Protein AF-A0AAV5FX87-F1 (afdb_monomer_lite)

Structure (mmCIF, N/CA/C/O backbone):
data_AF-A0AAV5FX87-F1
#
_entry.id   AF-A0AAV5FX87-F1
#
loop_
_atom_site.group_PDB
_atom_site.id
_atom_site.type_symbol
_atom_site.label_atom_id
_atom_site.label_alt_id
_atom_site.label_comp_id
_atom_site.label_asym_id
_atom_site.label_entity_id
_atom_site.label_seq_id
_atom_site.pdbx_PDB_ins_code
_atom_site.Cartn_x
_atom_site.Cartn_y
_atom_site.Cartn_z
_atom_site.occupancy
_atom_site.B_iso_or_equiv
_atom_site.auth_seq_id
_atom_site.auth_comp_id
_atom_site.auth_asym_id
_atom_site.auth_atom_id
_atom_site.pdbx_PDB_model_num
ATOM 1 N N . MET A 1 1 ? 89.202 -14.575 -20.213 1.00 39.00 1 MET A N 1
ATOM 2 C CA . MET A 1 1 ? 88.873 -14.123 -18.847 1.00 39.00 1 MET A CA 1
ATOM 3 C C . MET A 1 1 ? 87.407 -14.448 -18.605 1.00 39.00 1 MET A C 1
ATOM 5 O O . MET A 1 1 ? 86.596 -14.115 -19.451 1.00 39.00 1 MET A O 1
ATOM 9 N N . SER A 1 2 ? 87.166 -15.183 -17.519 1.00 40.06 2 SER A N 1
ATOM 10 C CA . SER A 1 2 ? 85.917 -15.602 -16.861 1.00 40.06 2 SER A CA 1
ATOM 11 C C . SER A 1 2 ? 84.723 -16.167 -17.644 1.00 40.06 2 SER A C 1
ATOM 13 O O . SER A 1 2 ? 83.964 -15.479 -18.313 1.00 40.06 2 SER A O 1
ATOM 15 N N . THR A 1 3 ? 84.560 -17.463 -17.387 1.00 46.69 3 THR A N 1
ATOM 16 C CA . THR A 1 3 ? 83.403 -18.364 -17.407 1.00 46.69 3 THR A CA 1
ATOM 17 C C . THR A 1 3 ? 82.333 -18.063 -16.345 1.00 46.69 3 THR A C 1
ATOM 19 O O . THR A 1 3 ? 82.665 -17.559 -15.274 1.00 46.69 3 THR A O 1
ATOM 22 N N . GLY A 1 4 ? 81.114 -18.573 -16.580 1.00 36.69 4 GLY A N 1
ATOM 23 C CA . GLY A 1 4 ? 80.100 -18.917 -15.563 1.00 36.69 4 GLY A CA 1
ATOM 24 C C . GLY A 1 4 ? 78.782 -18.156 -15.751 1.00 36.69 4 GLY A C 1
ATOM 25 O O . GLY A 1 4 ? 78.810 -16.951 -15.942 1.00 36.69 4 GLY A O 1
ATOM 26 N N . GLY A 1 5 ? 77.589 -18.747 -15.732 1.00 37.59 5 GLY A N 1
ATOM 27 C CA . GLY A 1 5 ? 77.132 -20.117 -15.504 1.00 37.59 5 GLY A CA 1
ATOM 28 C C . GLY A 1 5 ? 75.591 -20.117 -15.567 1.00 37.59 5 GLY A C 1
ATOM 29 O O . GLY A 1 5 ? 74.966 -19.093 -15.305 1.00 37.59 5 GLY A O 1
ATOM 30 N N . GLN A 1 6 ? 74.985 -21.242 -15.954 1.00 43.25 6 GLN A N 1
ATOM 31 C CA . GLN A 1 6 ? 73.552 -21.518 -15.757 1.00 43.25 6 GLN A CA 1
ATOM 32 C C . GLN A 1 6 ? 73.249 -21.783 -14.271 1.00 43.25 6 GLN A C 1
ATOM 34 O O . GLN A 1 6 ? 74.135 -22.271 -13.575 1.00 43.25 6 GLN A O 1
ATOM 39 N N . VAL A 1 7 ? 71.993 -21.577 -13.839 1.00 36.47 7 VAL A N 1
ATOM 40 C CA . VAL A 1 7 ? 71.158 -22.560 -13.101 1.00 36.47 7 VAL A CA 1
ATOM 41 C C . VAL A 1 7 ? 69.713 -22.040 -12.933 1.00 36.47 7 VAL A C 1
ATOM 43 O O . VAL A 1 7 ? 69.481 -20.853 -12.728 1.00 36.47 7 VAL A O 1
ATOM 46 N N . SER A 1 8 ? 68.774 -22.980 -13.077 1.00 44.09 8 SER A N 1
ATOM 47 C CA . SER A 1 8 ? 67.309 -22.927 -12.943 1.00 44.09 8 SER A CA 1
ATOM 48 C C . SER A 1 8 ? 66.779 -22.665 -11.520 1.00 44.09 8 SER A C 1
ATOM 50 O O . SER A 1 8 ? 67.496 -22.928 -10.566 1.00 44.09 8 SER A O 1
ATOM 52 N N . THR A 1 9 ? 65.503 -22.251 -11.407 1.00 39.59 9 THR A N 1
ATOM 53 C CA . THR A 1 9 ? 64.338 -22.973 -10.804 1.00 39.59 9 THR A CA 1
ATOM 54 C C . THR A 1 9 ? 63.333 -22.030 -10.119 1.00 39.59 9 THR A C 1
ATOM 56 O O . THR A 1 9 ? 63.670 -21.369 -9.146 1.00 39.59 9 THR A O 1
ATOM 59 N N . GLU A 1 10 ? 62.110 -22.019 -10.662 1.00 43.00 10 GLU A N 1
ATOM 60 C CA . GLU A 1 10 ? 60.795 -22.205 -10.008 1.00 43.00 10 GLU A CA 1
ATOM 61 C C . GLU A 1 10 ? 60.532 -21.655 -8.587 1.00 43.00 10 GLU A C 1
ATOM 63 O O . GLU A 1 10 ? 61.179 -22.036 -7.616 1.00 43.00 10 GLU A O 1
ATOM 68 N N . GLY A 1 11 ? 59.469 -20.851 -8.455 1.00 32.16 11 GLY A N 1
ATOM 69 C CA . GLY A 1 11 ? 58.891 -20.433 -7.175 1.00 32.16 11 GLY A CA 1
ATOM 70 C C . GLY A 1 11 ? 57.519 -19.775 -7.359 1.00 32.16 11 GLY A C 1
ATOM 71 O O . GLY A 1 11 ? 57.394 -18.781 -8.063 1.00 32.16 11 GLY A O 1
ATOM 72 N N . MET A 1 12 ? 56.509 -20.395 -6.755 1.00 35.78 12 MET A N 1
ATOM 73 C CA . MET A 1 12 ? 55.061 -20.194 -6.868 1.00 35.78 12 MET A CA 1
ATOM 74 C C . MET A 1 12 ? 54.522 -19.110 -5.894 1.00 35.78 12 MET A C 1
ATOM 76 O O . MET A 1 12 ? 55.138 -18.888 -4.857 1.00 35.78 12 MET A O 1
ATOM 80 N N . LEU A 1 13 ? 53.315 -18.591 -6.195 1.00 43.50 13 LEU A N 1
ATOM 81 C CA . LEU A 1 13 ? 52.311 -17.953 -5.306 1.00 43.50 13 LEU A CA 1
ATOM 82 C C . LEU A 1 13 ? 52.522 -16.490 -4.864 1.00 43.50 13 LEU A C 1
ATOM 84 O O . LEU A 1 13 ? 53.459 -16.166 -4.147 1.00 43.50 13 LEU A O 1
ATOM 88 N N . ASP A 1 14 ? 51.616 -15.593 -5.258 1.00 31.05 14 ASP A N 1
ATOM 89 C CA . ASP A 1 14 ? 50.388 -15.255 -4.511 1.00 31.05 14 ASP A CA 1
ATOM 90 C C . ASP A 1 14 ? 49.904 -13.831 -4.826 1.00 31.05 14 ASP A C 1
ATOM 92 O O . ASP A 1 14 ? 50.645 -12.879 -5.072 1.00 31.05 14 ASP A O 1
ATOM 96 N N . ASN A 1 15 ? 48.588 -13.760 -4.844 1.00 39.62 15 ASN A N 1
ATOM 97 C CA . ASN A 1 15 ? 47.691 -12.652 -5.073 1.00 39.62 15 ASN A CA 1
ATOM 98 C C . ASN A 1 15 ? 47.476 -11.780 -3.822 1.00 39.62 15 ASN A C 1
ATOM 100 O O . ASN A 1 15 ? 47.609 -12.222 -2.687 1.00 39.62 15 ASN A O 1
ATOM 104 N N . ASP A 1 16 ? 47.000 -10.569 -4.117 1.00 34.88 16 ASP A N 1
ATOM 105 C CA . ASP A 1 16 ? 46.133 -9.696 -3.317 1.00 34.88 16 ASP A CA 1
ATOM 106 C C . ASP A 1 16 ? 46.705 -8.568 -2.430 1.00 34.88 16 ASP A C 1
ATOM 108 O O . ASP A 1 16 ? 47.139 -8.738 -1.297 1.00 34.88 16 ASP A O 1
ATOM 112 N N . ALA A 1 17 ? 46.482 -7.368 -2.992 1.00 58.12 17 ALA A N 1
ATOM 113 C CA . ALA A 1 17 ? 45.707 -6.248 -2.446 1.00 58.12 17 ALA A CA 1
ATOM 114 C C . ALA A 1 17 ? 46.345 -5.329 -1.393 1.00 58.12 17 ALA A C 1
ATOM 116 O O . ALA A 1 17 ? 46.644 -5.747 -0.284 1.00 58.12 17 ALA A O 1
ATOM 117 N N . ILE A 1 18 ? 46.373 -4.019 -1.701 1.00 33.31 18 ILE A N 1
ATOM 118 C CA . ILE A 1 18 ? 45.730 -2.973 -0.878 1.00 33.31 18 ILE A CA 1
ATOM 119 C C . ILE A 1 18 ? 45.712 -1.597 -1.579 1.00 33.31 18 ILE A C 1
ATOM 121 O O . ILE A 1 18 ? 46.738 -1.052 -1.969 1.00 33.31 18 ILE A O 1
ATOM 125 N N . ALA A 1 19 ? 44.478 -1.092 -1.683 1.00 36.44 19 ALA A N 1
ATOM 126 C CA . ALA A 1 19 ? 43.960 0.277 -1.561 1.00 36.44 19 ALA A CA 1
ATOM 127 C C . ALA A 1 19 ? 44.574 1.473 -2.328 1.00 36.44 19 ALA A C 1
ATOM 129 O O . ALA A 1 19 ? 45.742 1.828 -2.213 1.00 36.44 19 ALA A O 1
ATOM 130 N N . ALA A 1 20 ? 43.653 2.170 -3.004 1.00 46.28 20 ALA A N 1
ATOM 131 C CA . ALA A 1 20 ? 43.774 3.431 -3.737 1.00 46.28 20 ALA A CA 1
ATOM 132 C C . ALA A 1 20 ? 44.269 4.634 -2.900 1.00 46.28 20 ALA A C 1
ATOM 134 O O . ALA A 1 20 ? 44.111 4.655 -1.678 1.00 46.28 20 ALA A O 1
ATOM 135 N N . PRO A 1 21 ? 44.735 5.710 -3.568 1.00 39.38 21 PRO A N 1
ATOM 136 C CA . PRO A 1 21 ? 43.897 6.912 -3.575 1.00 39.38 21 PRO A CA 1
ATOM 137 C C . PRO A 1 21 ? 43.841 7.664 -4.916 1.00 39.38 21 PRO A C 1
ATOM 139 O O . PRO A 1 21 ? 44.751 7.659 -5.738 1.00 39.38 21 PRO A O 1
ATOM 142 N N . ILE A 1 22 ? 42.702 8.333 -5.074 1.00 53.59 22 ILE A N 1
ATOM 143 C CA . ILE A 1 22 ? 42.214 9.112 -6.211 1.00 53.59 22 ILE A CA 1
ATOM 144 C C . ILE A 1 22 ? 43.168 10.260 -6.569 1.00 53.59 22 ILE A C 1
ATOM 146 O O . ILE A 1 22 ? 43.499 11.086 -5.720 1.00 53.59 22 ILE A O 1
ATOM 150 N N . GLY A 1 23 ? 43.512 10.371 -7.851 1.00 33.62 23 GLY A N 1
ATOM 151 C CA . GLY A 1 23 ? 44.206 11.528 -8.400 1.00 33.62 23 GLY A CA 1
ATOM 152 C C . GLY A 1 23 ? 44.226 11.494 -9.922 1.00 33.62 23 GLY A C 1
ATOM 153 O O . GLY A 1 23 ? 44.972 10.722 -10.505 1.00 33.62 23 GLY A O 1
ATOM 154 N N . SER A 1 24 ? 43.417 12.367 -10.530 1.00 38.53 24 SER A N 1
ATOM 155 C CA . SER A 1 24 ? 43.614 12.953 -11.867 1.00 38.53 24 SER A CA 1
ATOM 156 C C . SER A 1 24 ? 43.864 12.008 -13.057 1.00 38.53 24 SER A C 1
ATOM 158 O O . SER A 1 24 ? 44.961 11.503 -13.267 1.00 38.53 24 SER A O 1
ATOM 160 N N . VAL A 1 25 ? 42.856 11.919 -13.930 1.00 55.66 25 VAL A N 1
ATOM 161 C CA . VAL A 1 25 ? 42.990 11.644 -15.380 1.00 55.66 25 VAL A CA 1
ATOM 162 C C . VAL A 1 25 ? 44.130 12.527 -15.931 1.00 55.66 25 VAL A C 1
ATOM 164 O O . VAL A 1 25 ? 44.110 13.714 -15.582 1.00 55.66 25 VAL A O 1
ATOM 167 N N . PRO A 1 26 ? 45.117 12.045 -16.735 1.00 55.09 26 PRO A N 1
ATOM 168 C CA . PRO A 1 26 ? 44.870 11.514 -18.091 1.00 55.09 26 PRO A CA 1
ATOM 169 C C . PRO A 1 26 ? 45.910 10.512 -18.675 1.00 55.09 26 PRO A C 1
ATOM 171 O O . PRO A 1 26 ? 47.100 10.802 -18.752 1.00 55.09 26 PRO A O 1
ATOM 174 N N . TYR A 1 27 ? 45.457 9.379 -19.224 1.00 36.78 27 TYR A N 1
ATOM 175 C CA . TYR A 1 27 ? 46.211 8.587 -20.220 1.00 36.78 27 TYR A CA 1
ATOM 176 C C . TYR A 1 27 ? 45.199 7.737 -21.018 1.00 36.78 27 TYR A C 1
ATOM 178 O O . TYR A 1 27 ? 44.643 6.785 -20.488 1.00 36.78 27 TYR A O 1
ATOM 186 N N . ALA A 1 28 ? 44.623 8.218 -22.119 1.00 39.78 28 ALA A N 1
ATOM 187 C CA . ALA A 1 28 ? 45.186 8.230 -23.471 1.00 39.78 28 ALA A CA 1
ATOM 188 C C . ALA A 1 28 ? 45.556 6.822 -24.007 1.00 39.78 28 ALA A C 1
ATOM 190 O O . ALA A 1 28 ? 46.560 6.238 -23.624 1.00 39.78 28 ALA A O 1
ATOM 191 N N . GLU A 1 29 ? 44.737 6.343 -24.954 1.00 37.28 29 GLU A N 1
ATOM 192 C CA . GLU A 1 29 ? 45.192 5.656 -26.179 1.00 37.28 29 GLU A CA 1
ATOM 193 C C . GLU A 1 29 ? 45.634 4.179 -26.127 1.00 37.28 29 GLU A C 1
ATOM 195 O O . GLU A 1 29 ? 46.636 3.797 -26.727 1.00 37.28 29 GLU A O 1
ATOM 200 N N . SER A 1 30 ? 44.808 3.285 -25.577 1.00 52.88 30 SER A N 1
ATOM 201 C CA . SER A 1 30 ? 44.699 1.950 -26.196 1.00 52.88 30 SER A CA 1
ATOM 202 C C . SER A 1 30 ? 43.243 1.670 -26.543 1.00 52.88 30 SER A C 1
ATOM 204 O O . SER A 1 30 ? 42.404 1.433 -25.677 1.00 52.88 30 SER A O 1
ATOM 206 N N . LEU A 1 31 ? 42.918 1.816 -27.829 1.00 59.81 31 LEU A N 1
ATOM 207 C CA . LEU A 1 31 ? 41.593 1.486 -28.338 1.00 59.81 31 LEU A CA 1
ATOM 208 C C . LEU A 1 31 ? 41.377 -0.031 -28.194 1.00 59.81 31 LEU A C 1
ATOM 210 O O . LEU A 1 31 ? 42.264 -0.789 -28.588 1.00 59.81 31 LEU A O 1
ATOM 214 N N . PRO A 1 32 ? 40.226 -0.484 -27.665 1.00 63.38 32 PRO A N 1
ATOM 215 C CA . PRO A 1 32 ? 39.912 -1.903 -27.571 1.00 63.38 32 PRO A CA 1
ATOM 216 C C . PRO A 1 32 ? 40.040 -2.580 -28.942 1.00 63.38 32 PRO A C 1
ATOM 218 O O . PRO A 1 32 ? 39.419 -2.168 -29.925 1.00 63.38 32 PRO A O 1
ATOM 221 N N . SER A 1 33 ? 40.866 -3.622 -29.017 1.00 61.88 33 SER A N 1
ATOM 222 C CA . SER A 1 33 ? 41.288 -4.217 -30.294 1.00 61.88 33 SER A CA 1
ATOM 223 C C . SER A 1 33 ? 40.368 -5.342 -30.783 1.00 61.88 33 SER A C 1
ATOM 225 O O . SER A 1 33 ? 40.610 -5.914 -31.843 1.00 61.88 33 SER A O 1
ATOM 227 N N . SER A 1 34 ? 39.338 -5.703 -30.010 1.00 59.53 34 SER A N 1
ATOM 228 C CA . SER A 1 34 ? 38.426 -6.816 -30.303 1.00 59.53 34 SER A CA 1
ATOM 229 C C . SER A 1 34 ? 36.982 -6.475 -29.938 1.00 59.53 34 SER A C 1
ATOM 231 O O . SER A 1 34 ? 36.733 -5.798 -28.940 1.00 59.53 34 SER A O 1
ATOM 233 N N . SER A 1 35 ? 36.016 -6.980 -30.715 1.00 58.84 35 SER A N 1
ATOM 234 C CA . SER A 1 35 ? 34.584 -6.728 -30.498 1.00 58.84 35 SER A CA 1
ATOM 235 C C . SER A 1 35 ? 34.100 -7.200 -29.126 1.00 58.84 35 SER A C 1
ATOM 237 O O . SER A 1 35 ? 33.240 -6.556 -28.539 1.00 58.84 35 SER A O 1
ATOM 239 N N . THR A 1 36 ? 34.675 -8.276 -28.580 1.00 68.56 36 THR A N 1
ATOM 240 C CA . THR A 1 36 ? 34.322 -8.785 -27.243 1.00 68.56 36 THR A CA 1
ATOM 241 C C . THR A 1 36 ? 34.640 -7.763 -26.153 1.00 68.56 36 THR A C 1
ATOM 243 O O . THR A 1 36 ? 33.822 -7.538 -25.274 1.00 68.56 36 THR A O 1
ATOM 246 N N . GLN A 1 37 ? 35.766 -7.050 -26.263 1.00 70.25 37 GLN A N 1
ATOM 247 C CA . GLN A 1 37 ? 36.120 -5.996 -25.308 1.00 70.25 37 GLN A CA 1
ATOM 248 C C . GLN A 1 37 ? 35.206 -4.774 -25.431 1.00 70.25 37 GLN A C 1
ATOM 250 O O . GLN A 1 37 ? 34.850 -4.184 -24.417 1.00 70.25 37 GLN A O 1
ATOM 255 N N . TRP A 1 38 ? 34.789 -4.406 -26.647 1.00 76.62 38 TRP A N 1
ATOM 256 C CA . TRP A 1 38 ? 33.814 -3.328 -26.847 1.00 76.62 38 TRP A CA 1
ATOM 257 C C . TRP A 1 38 ? 32.456 -3.656 -26.228 1.00 76.62 38 TRP A C 1
ATOM 259 O O . TRP A 1 38 ? 31.837 -2.791 -25.610 1.00 76.62 38 TRP A O 1
ATOM 269 N N . VAL A 1 39 ? 32.021 -4.910 -26.358 1.00 67.75 39 VAL A N 1
ATOM 270 C CA . VAL A 1 39 ? 30.778 -5.398 -25.754 1.00 67.75 39 VAL A CA 1
ATOM 271 C C . VAL A 1 39 ? 30.887 -5.429 -24.230 1.00 67.75 39 VAL A C 1
ATOM 273 O O . VAL A 1 39 ? 29.990 -4.918 -23.569 1.00 67.75 39 VAL A O 1
ATOM 276 N N . ASP A 1 40 ? 31.984 -5.937 -23.665 1.00 77.38 40 ASP A N 1
ATOM 277 C CA . ASP A 1 40 ? 32.179 -5.971 -22.209 1.00 77.38 40 ASP A CA 1
ATOM 278 C C . ASP A 1 40 ? 32.246 -4.559 -21.609 1.00 77.38 40 ASP A C 1
ATOM 280 O O . ASP A 1 40 ? 31.650 -4.304 -20.566 1.00 77.38 40 ASP A O 1
ATOM 284 N N . ILE A 1 41 ? 32.893 -3.608 -22.288 1.00 76.12 41 ILE A N 1
ATOM 285 C CA . ILE A 1 41 ? 32.942 -2.200 -21.865 1.00 76.12 41 ILE A CA 1
ATOM 286 C C . ILE A 1 41 ? 31.550 -1.560 -21.927 1.00 76.12 41 ILE A C 1
ATOM 288 O O . ILE A 1 41 ? 31.151 -0.880 -20.984 1.00 76.12 41 ILE A O 1
ATOM 292 N N . LEU A 1 42 ? 30.787 -1.799 -22.999 1.00 75.31 42 LEU A N 1
ATOM 293 C CA . LEU A 1 42 ? 29.431 -1.269 -23.139 1.00 75.31 42 LEU A CA 1
ATOM 294 C C . LEU A 1 42 ? 28.492 -1.850 -22.078 1.00 75.31 42 LEU A C 1
ATOM 296 O O . LEU A 1 42 ? 27.763 -1.109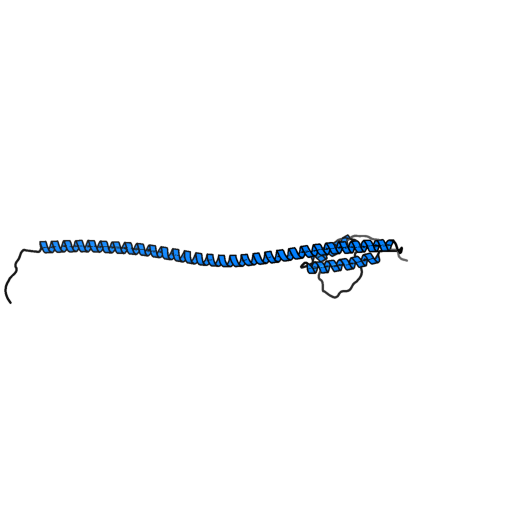 -21.429 1.00 75.31 42 LEU A O 1
ATOM 300 N N . VAL A 1 43 ? 28.510 -3.168 -21.883 1.00 72.56 43 VAL A N 1
ATOM 301 C CA . VAL A 1 43 ? 27.634 -3.855 -20.926 1.00 72.56 43 VAL A CA 1
ATOM 302 C C . VAL A 1 43 ? 27.996 -3.485 -19.493 1.00 72.56 43 VAL A C 1
ATOM 304 O O . VAL A 1 43 ? 27.093 -3.219 -18.705 1.00 72.56 43 VAL A O 1
ATOM 307 N N . ASN A 1 44 ? 29.282 -3.406 -19.151 1.00 78.88 44 ASN A N 1
ATOM 308 C CA . ASN A 1 44 ? 29.709 -3.023 -17.808 1.00 78.88 44 ASN A CA 1
ATOM 309 C C . ASN A 1 44 ? 29.387 -1.544 -17.514 1.00 78.88 44 ASN A C 1
ATOM 311 O O . ASN A 1 44 ? 28.919 -1.230 -16.421 1.00 78.88 44 ASN A O 1
ATOM 315 N N . GLU A 1 45 ? 29.501 -0.649 -18.506 1.00 77.12 45 GLU A N 1
ATOM 316 C CA . GLU A 1 45 ? 29.075 0.750 -18.344 1.00 77.12 45 GLU A CA 1
ATOM 317 C C . GLU A 1 45 ? 27.562 0.928 -18.265 1.00 77.12 45 GLU A C 1
ATOM 319 O O . GLU A 1 45 ? 27.081 1.774 -17.512 1.00 77.12 45 GLU A O 1
ATOM 324 N N . MET A 1 46 ? 26.793 0.126 -18.997 1.00 74.44 46 MET A N 1
ATOM 325 C CA . MET A 1 46 ? 25.333 0.141 -18.909 1.00 74.44 46 MET A CA 1
ATOM 326 C C . MET A 1 46 ? 24.832 -0.494 -17.607 1.00 74.44 46 MET A C 1
ATOM 328 O O . MET A 1 46 ? 23.842 -0.031 -17.050 1.00 74.44 46 MET A O 1
ATOM 332 N N . ALA A 1 47 ? 25.517 -1.518 -17.090 1.00 69.75 47 ALA A N 1
ATOM 333 C CA . ALA A 1 47 ? 25.201 -2.162 -15.813 1.00 69.75 47 ALA A CA 1
ATOM 334 C C . ALA A 1 47 ? 25.532 -1.271 -14.605 1.00 69.75 47 ALA A C 1
ATOM 336 O O . ALA A 1 47 ? 24.873 -1.361 -13.570 1.00 69.75 47 ALA A O 1
ATOM 337 N N . ALA A 1 48 ? 26.519 -0.385 -14.746 1.00 78.69 48 ALA A N 1
ATOM 338 C CA . ALA A 1 48 ? 26.823 0.651 -13.766 1.00 78.69 48 ALA A CA 1
ATOM 339 C C . ALA A 1 48 ? 25.835 1.835 -13.805 1.00 78.69 48 ALA A C 1
ATOM 341 O O . ALA A 1 48 ? 25.928 2.732 -12.962 1.00 78.69 48 ALA A O 1
ATOM 342 N N . ALA A 1 49 ? 24.896 1.863 -14.759 1.00 79.00 49 ALA A N 1
ATOM 343 C CA . ALA A 1 49 ? 23.935 2.946 -14.884 1.00 79.00 49 ALA A CA 1
ATOM 344 C C . ALA A 1 49 ? 22.860 2.874 -13.793 1.00 79.00 49 ALA A C 1
ATOM 346 O O . ALA A 1 49 ? 22.242 1.843 -13.531 1.00 79.00 49 ALA A O 1
ATOM 347 N N . SER A 1 50 ? 22.604 4.017 -13.170 1.00 72.12 50 SER A N 1
ATOM 348 C CA . SER A 1 50 ? 21.671 4.125 -12.038 1.00 72.12 50 SER A CA 1
ATOM 349 C C . SER 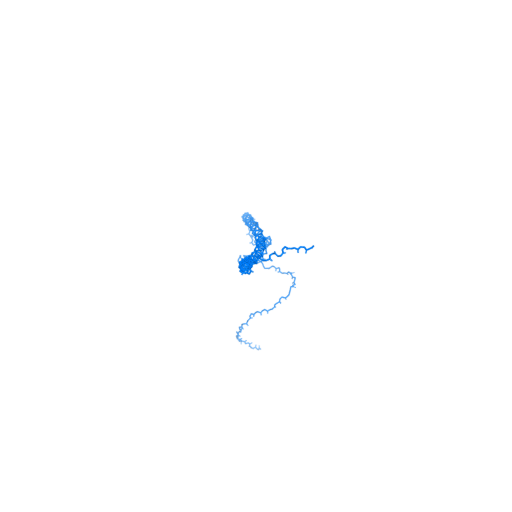A 1 50 ? 20.203 4.236 -12.462 1.00 72.12 50 SER A C 1
ATOM 351 O O . SER A 1 50 ? 19.288 3.987 -11.677 1.00 72.12 50 SER A O 1
ATOM 353 N N . ASN A 1 51 ? 19.974 4.663 -13.698 1.00 56.62 51 ASN A N 1
ATOM 354 C CA . ASN A 1 51 ? 18.676 4.832 -14.324 1.00 56.62 51 ASN A CA 1
ATOM 355 C C . ASN A 1 51 ? 18.887 4.930 -15.838 1.00 56.62 51 ASN A C 1
ATOM 357 O O . ASN A 1 51 ? 20.011 4.946 -16.335 1.00 56.62 51 ASN A O 1
ATOM 361 N N . THR A 1 52 ? 17.802 5.015 -16.588 1.00 68.19 52 THR A N 1
ATOM 362 C CA . THR A 1 52 ? 17.894 4.973 -18.038 1.00 68.19 52 THR A CA 1
ATOM 363 C C . THR A 1 52 ? 18.702 6.087 -18.673 1.00 68.19 52 THR A C 1
ATOM 365 O O . THR A 1 52 ? 19.421 5.826 -19.634 1.00 68.19 52 THR A O 1
ATOM 368 N N . ASP A 1 53 ? 18.472 7.331 -18.277 1.00 70.75 53 ASP A N 1
ATOM 369 C CA . ASP A 1 53 ? 19.008 8.435 -19.066 1.00 70.75 53 ASP A CA 1
ATOM 370 C C . ASP A 1 53 ? 20.543 8.461 -18.924 1.00 70.75 53 ASP A C 1
ATOM 372 O O . ASP A 1 53 ? 21.244 8.610 -19.919 1.00 70.75 53 ASP A O 1
ATOM 376 N N . ASP A 1 54 ? 21.052 8.092 -17.740 1.00 76.56 54 ASP A N 1
ATOM 377 C CA . ASP A 1 54 ? 22.470 7.781 -17.477 1.00 76.56 54 ASP A CA 1
ATOM 378 C C . ASP A 1 54 ? 22.991 6.632 -18.365 1.00 76.56 54 ASP A C 1
ATOM 380 O O . ASP A 1 54 ? 24.077 6.713 -18.940 1.00 76.56 54 ASP A O 1
ATOM 384 N N . ALA A 1 55 ? 22.187 5.585 -18.564 1.00 73.94 55 ALA A N 1
ATOM 385 C CA . ALA A 1 55 ? 22.526 4.493 -19.472 1.00 73.94 55 ALA A CA 1
ATOM 386 C C . ALA A 1 55 ? 22.641 4.988 -20.930 1.00 73.94 55 ALA A C 1
ATOM 388 O O . ALA A 1 55 ? 23.615 4.699 -21.621 1.00 73.94 55 ALA A O 1
ATOM 389 N N . LYS A 1 56 ? 21.697 5.810 -21.405 1.00 71.25 56 LYS A N 1
ATOM 390 C CA . LYS A 1 56 ? 21.744 6.376 -22.767 1.00 71.25 56 LYS A CA 1
ATOM 391 C C . LYS A 1 56 ? 22.990 7.237 -22.989 1.00 71.25 56 LYS A C 1
ATOM 393 O O . LYS A 1 56 ? 23.630 7.109 -24.036 1.00 71.25 56 LYS A O 1
ATOM 398 N N . ASP A 1 57 ? 23.366 8.059 -22.011 1.00 77.00 57 ASP A N 1
ATOM 399 C CA . ASP A 1 57 ? 24.560 8.909 -22.090 1.00 77.00 57 ASP A CA 1
ATOM 400 C C . ASP A 1 57 ? 25.848 8.077 -22.131 1.00 77.00 57 ASP A C 1
ATOM 402 O O . ASP A 1 57 ? 26.768 8.353 -22.908 1.00 77.00 57 ASP A O 1
ATOM 406 N N . ARG A 1 58 ? 25.917 7.016 -21.322 1.00 81.44 58 ARG A N 1
ATOM 407 C CA . ARG A 1 58 ? 27.056 6.090 -21.306 1.00 81.44 58 ARG A CA 1
ATOM 408 C C . ARG A 1 58 ? 27.181 5.306 -22.607 1.00 81.44 58 ARG A C 1
ATOM 410 O O . ARG A 1 58 ? 28.270 5.287 -23.177 1.00 81.44 58 ARG A O 1
ATOM 417 N N . ALA A 1 59 ? 26.088 4.736 -23.111 1.00 70.81 59 ALA A N 1
ATOM 418 C CA . ALA A 1 59 ? 26.063 4.039 -24.398 1.00 70.81 59 ALA A CA 1
ATOM 419 C C . ALA A 1 59 ? 26.514 4.945 -25.548 1.00 70.81 59 ALA A C 1
ATOM 421 O O . ALA A 1 59 ? 27.337 4.540 -26.368 1.00 70.81 59 ALA A O 1
ATOM 422 N N . SER A 1 60 ? 26.028 6.189 -25.567 1.00 75.62 60 SER A N 1
ATOM 423 C CA . SER A 1 60 ? 26.400 7.173 -26.589 1.00 75.62 60 SER A CA 1
ATOM 424 C C . SER A 1 60 ? 27.907 7.446 -26.583 1.00 75.62 60 SER A C 1
ATOM 426 O O . SER A 1 60 ? 28.536 7.463 -27.638 1.00 75.62 60 SER A O 1
ATOM 428 N N . ARG A 1 61 ? 28.518 7.562 -25.396 1.00 81.06 61 ARG A N 1
ATOM 429 C CA . ARG A 1 61 ? 29.965 7.779 -25.248 1.00 81.06 61 ARG A CA 1
ATOM 430 C C . ARG A 1 61 ? 30.791 6.600 -25.760 1.00 81.06 61 ARG A C 1
ATOM 432 O O . ARG A 1 61 ? 31.810 6.808 -26.409 1.00 81.06 61 ARG A O 1
ATOM 439 N N . VAL A 1 62 ? 30.374 5.369 -25.467 1.00 76.62 62 VAL A N 1
ATOM 440 C CA . VAL A 1 62 ? 31.091 4.161 -25.912 1.00 76.62 62 VAL A CA 1
ATOM 441 C C . VAL A 1 62 ? 31.042 4.029 -27.437 1.00 76.62 62 VAL A C 1
ATOM 443 O O . VAL A 1 62 ? 32.065 3.743 -28.060 1.00 76.62 62 VAL A O 1
ATOM 446 N N . LEU A 1 63 ? 29.887 4.309 -28.044 1.00 72.69 63 LEU A N 1
ATOM 447 C CA . LEU A 1 63 ? 29.710 4.287 -29.498 1.00 72.69 63 LEU A CA 1
ATOM 448 C C . LEU A 1 63 ? 30.552 5.354 -30.212 1.00 72.69 63 LEU A C 1
ATOM 450 O O . LEU A 1 63 ? 31.125 5.073 -31.260 1.00 72.69 63 LEU A O 1
ATOM 454 N N . GLU A 1 64 ? 30.708 6.539 -29.621 1.00 79.25 64 GLU A N 1
ATOM 455 C CA . GLU A 1 64 ? 31.540 7.608 -30.191 1.00 79.25 64 GLU A CA 1
ATOM 456 C C . GLU A 1 64 ? 33.028 7.210 -30.274 1.00 79.25 64 GLU A C 1
ATOM 458 O O . GLU A 1 64 ? 33.726 7.521 -31.242 1.00 79.25 64 GLU A O 1
ATOM 463 N N . VAL A 1 65 ? 33.546 6.490 -29.271 1.00 75.81 65 VAL A N 1
ATOM 464 C CA . VAL A 1 65 ? 34.935 5.992 -29.301 1.00 75.81 65 VAL A CA 1
ATOM 465 C C . VAL A 1 65 ? 35.083 4.849 -30.315 1.00 75.81 65 VAL A C 1
ATOM 467 O O . VAL A 1 65 ? 36.100 4.768 -31.008 1.00 75.81 65 VAL A O 1
ATOM 470 N N . PHE A 1 66 ? 34.067 3.995 -30.449 1.00 71.69 66 PHE A N 1
ATOM 471 C CA . PHE A 1 66 ? 34.024 2.918 -31.441 1.00 71.69 66 PHE A CA 1
ATOM 472 C C . PHE A 1 66 ? 34.015 3.454 -32.884 1.00 71.69 66 PHE A C 1
ATOM 474 O O . PHE A 1 66 ? 34.791 2.996 -33.723 1.00 71.69 66 PHE A O 1
ATOM 481 N N . GLU A 1 67 ? 33.232 4.495 -33.164 1.00 70.94 67 GLU A N 1
ATOM 482 C CA . GLU A 1 67 ? 33.184 5.164 -34.471 1.00 70.94 67 GLU A CA 1
ATOM 483 C C . GLU A 1 67 ? 34.547 5.769 -34.862 1.00 70.94 67 GLU A C 1
ATOM 485 O O . GLU A 1 67 ? 35.025 5.606 -35.994 1.00 70.94 67 GLU A O 1
ATOM 490 N N . ARG A 1 68 ? 35.234 6.403 -33.900 1.00 69.44 68 ARG A N 1
ATOM 491 C CA . ARG A 1 68 ? 36.601 6.921 -34.096 1.00 69.44 68 ARG A CA 1
ATOM 492 C C . ARG A 1 68 ? 37.607 5.807 -34.415 1.00 69.44 68 ARG A C 1
ATOM 494 O O . ARG A 1 68 ? 38.515 6.031 -35.215 1.00 69.44 68 ARG A O 1
ATOM 501 N N . SER A 1 69 ? 37.432 4.613 -33.843 1.00 70.44 69 SER A N 1
ATOM 502 C CA . SER A 1 69 ? 38.249 3.423 -34.139 1.00 70.44 69 SER A CA 1
ATOM 503 C C . SER A 1 69 ? 38.098 2.961 -35.590 1.00 70.44 69 SER A C 1
ATOM 505 O O . SER A 1 69 ? 39.084 2.769 -36.304 1.00 70.44 69 SER A O 1
ATOM 507 N N . ILE A 1 70 ? 36.852 2.835 -36.054 1.00 65.06 70 ILE A N 1
ATOM 508 C CA . ILE A 1 70 ? 36.523 2.370 -37.409 1.00 65.06 70 ILE A CA 1
ATOM 509 C C . ILE A 1 70 ? 37.061 3.337 -38.465 1.00 65.06 70 ILE A C 1
ATOM 511 O O . ILE A 1 70 ? 37.661 2.932 -39.460 1.00 65.06 70 ILE A O 1
ATOM 515 N N . THR A 1 71 ? 36.906 4.634 -38.215 1.00 64.12 71 THR A N 1
ATOM 516 C CA . THR A 1 71 ? 37.363 5.687 -39.129 1.00 64.12 71 THR A CA 1
ATOM 517 C C . THR A 1 71 ? 38.881 5.645 -39.352 1.00 64.12 71 THR A C 1
ATOM 519 O O . THR A 1 71 ? 39.357 5.985 -40.431 1.00 64.12 71 THR A O 1
ATOM 522 N N . SER A 1 72 ? 39.646 5.161 -38.370 1.00 62.22 72 SER A N 1
ATOM 523 C CA . SER A 1 72 ? 41.102 5.003 -38.465 1.00 62.22 72 SER A CA 1
ATOM 524 C C . SER A 1 72 ? 41.544 3.796 -39.323 1.00 62.22 72 SER A C 1
ATOM 526 O O . SER A 1 72 ? 42.675 3.770 -39.803 1.00 62.22 72 SER A O 1
ATOM 528 N N . CYS A 1 73 ? 40.676 2.794 -39.558 1.00 53.38 73 CYS A N 1
ATOM 529 C CA . CYS A 1 73 ? 41.046 1.511 -40.188 1.00 53.38 73 CYS A CA 1
ATOM 530 C C . CYS A 1 73 ? 40.526 1.273 -41.627 1.00 53.38 73 CYS A C 1
ATOM 532 O O . CYS A 1 73 ? 40.857 0.250 -42.231 1.00 53.38 73 CYS A O 1
ATOM 534 N N . ILE A 1 74 ? 39.775 2.206 -42.225 1.00 54.22 74 ILE A N 1
ATOM 535 C CA . ILE A 1 74 ? 39.228 2.101 -43.592 1.00 54.22 74 ILE A CA 1
ATOM 536 C C . ILE A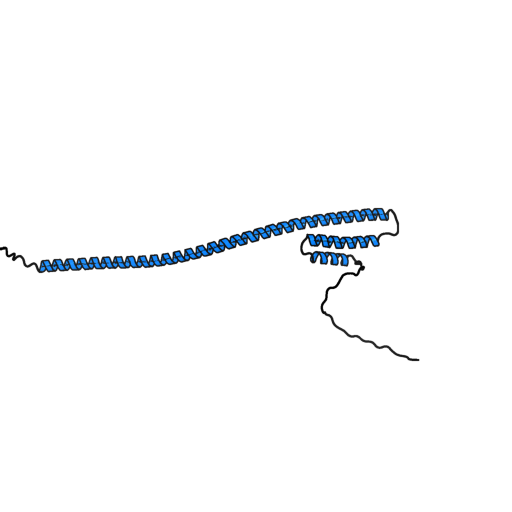 1 74 ? 40.067 2.931 -44.590 1.00 54.22 74 ILE A C 1
ATOM 538 O O . ILE A 1 74 ? 39.913 4.142 -44.680 1.00 54.22 74 ILE A O 1
ATOM 542 N N . GLY A 1 75 ? 40.870 2.266 -45.433 1.00 53.06 75 GLY A N 1
ATOM 543 C CA . GLY A 1 75 ? 40.937 2.625 -46.863 1.00 53.06 75 GLY A CA 1
ATOM 544 C C . GLY A 1 75 ? 42.251 3.134 -47.478 1.00 53.06 75 GLY A C 1
ATOM 545 O O . GLY A 1 75 ? 42.486 4.334 -47.575 1.00 53.06 75 GLY A O 1
ATOM 546 N N . ALA A 1 76 ? 42.986 2.206 -48.103 1.00 51.22 76 ALA A N 1
ATOM 547 C CA . ALA A 1 76 ? 43.823 2.425 -49.286 1.00 51.22 76 ALA A CA 1
ATOM 548 C C . ALA A 1 76 ? 43.059 1.951 -50.555 1.00 51.22 76 ALA A C 1
ATOM 550 O O . ALA A 1 76 ? 43.058 0.760 -50.839 1.00 51.22 76 ALA A O 1
ATOM 551 N N . GLU A 1 77 ? 42.333 2.865 -51.228 1.00 55.94 77 GLU A N 1
ATOM 552 C CA . GLU A 1 77 ? 41.828 2.906 -52.639 1.00 55.94 77 GLU A CA 1
ATOM 553 C C . GLU A 1 77 ? 40.540 3.784 -52.690 1.00 55.94 77 GLU A C 1
ATOM 555 O O . GLU A 1 77 ? 39.683 3.587 -51.829 1.00 55.94 77 GLU A O 1
ATOM 560 N N . PRO A 1 78 ? 40.353 4.763 -53.614 1.00 61.16 78 PRO A N 1
ATOM 561 C CA . PRO A 1 78 ? 39.739 6.050 -53.220 1.00 61.16 78 PRO A CA 1
ATOM 562 C C . PRO A 1 78 ? 38.269 6.401 -53.577 1.00 61.16 78 PRO A C 1
ATOM 564 O O . PRO A 1 78 ? 37.836 7.460 -53.136 1.00 61.16 78 PRO A O 1
ATOM 567 N N . LEU A 1 79 ? 37.472 5.631 -54.352 1.00 54.88 79 LEU A N 1
ATOM 568 C CA . LEU A 1 79 ? 36.117 6.114 -54.763 1.00 54.88 79 LEU A CA 1
ATOM 569 C C . LEU A 1 79 ? 34.933 5.126 -54.626 1.00 54.88 79 LEU A C 1
ATOM 571 O O . LEU A 1 79 ? 33.935 5.462 -53.991 1.00 54.88 79 LEU A O 1
ATOM 575 N N . GLN A 1 80 ? 34.995 3.900 -55.164 1.00 56.38 80 GLN A N 1
ATOM 576 C CA . GLN A 1 80 ? 33.881 2.930 -55.032 1.00 56.38 80 GLN A CA 1
ATOM 577 C C . GLN A 1 80 ? 33.805 2.292 -53.629 1.00 56.38 80 GLN A C 1
ATOM 579 O O . GLN A 1 80 ? 32.729 1.961 -53.130 1.00 56.38 80 GLN A O 1
ATOM 584 N N . SER A 1 81 ? 34.958 2.146 -52.985 1.00 58.94 81 SER A N 1
ATOM 585 C CA . SER A 1 81 ? 35.137 1.817 -51.566 1.00 58.94 81 SER A CA 1
ATOM 586 C C . SER A 1 81 ? 34.498 2.866 -50.653 1.00 58.94 81 SER A C 1
ATOM 588 O O . SER A 1 81 ? 33.795 2.507 -49.713 1.00 58.94 81 SER A O 1
ATOM 590 N N . PHE A 1 82 ? 34.663 4.151 -50.978 1.00 60.38 82 PHE A N 1
ATOM 591 C CA . PHE A 1 82 ? 34.102 5.273 -50.226 1.00 60.38 82 PHE A CA 1
ATOM 592 C C . PHE A 1 82 ? 32.579 5.299 -50.304 1.00 60.38 82 PHE A C 1
ATOM 594 O O . PHE A 1 82 ? 31.922 5.427 -49.278 1.00 60.38 82 PHE A O 1
ATOM 601 N N . GLN A 1 83 ? 31.993 5.096 -51.486 1.00 67.31 83 GLN A N 1
ATOM 602 C CA . GLN A 1 83 ? 30.533 5.053 -51.616 1.00 67.31 83 GLN A CA 1
ATOM 603 C C . GLN A 1 83 ? 29.910 3.877 -50.839 1.00 67.31 83 GLN A C 1
ATOM 605 O O . GLN A 1 83 ? 28.868 4.044 -50.205 1.00 67.31 83 GLN A O 1
ATOM 610 N N . LYS A 1 84 ? 30.557 2.702 -50.837 1.00 69.56 84 LYS A N 1
ATOM 611 C CA . LYS A 1 84 ? 30.128 1.550 -50.026 1.00 69.56 84 LYS A CA 1
ATOM 612 C C . LYS A 1 84 ? 30.277 1.819 -48.528 1.00 69.56 84 LYS A C 1
ATOM 614 O O . LYS A 1 84 ? 29.343 1.533 -47.784 1.00 69.56 84 LYS A O 1
ATOM 619 N N . ALA A 1 85 ? 31.392 2.413 -48.102 1.00 75.62 85 ALA A N 1
ATOM 620 C CA . ALA A 1 85 ? 31.619 2.803 -46.713 1.00 75.62 85 ALA A CA 1
ATOM 621 C C . ALA A 1 85 ? 30.581 3.829 -46.235 1.00 75.62 85 ALA A C 1
ATOM 623 O O . ALA A 1 85 ? 29.996 3.639 -45.178 1.00 75.62 85 ALA A O 1
ATOM 624 N N . ILE A 1 86 ? 30.263 4.842 -47.050 1.00 78.00 86 ILE A N 1
ATOM 625 C CA . ILE A 1 86 ? 29.205 5.821 -46.760 1.00 78.00 86 ILE A CA 1
ATOM 626 C C . ILE A 1 86 ? 27.851 5.121 -46.619 1.00 78.00 86 ILE A C 1
ATOM 628 O O . ILE A 1 86 ? 27.150 5.357 -45.643 1.00 78.00 86 ILE A O 1
ATOM 632 N N . SER A 1 87 ? 27.495 4.222 -47.546 1.00 79.12 87 SER A N 1
ATOM 633 C CA . SER A 1 87 ? 26.225 3.489 -47.459 1.00 79.12 87 SER A CA 1
ATOM 634 C C . SER A 1 87 ? 26.135 2.592 -46.217 1.00 79.12 87 SER A C 1
ATOM 636 O O . SER A 1 87 ? 25.071 2.490 -45.610 1.00 79.12 87 SER A O 1
ATOM 638 N N . LEU A 1 88 ? 27.253 1.989 -45.802 1.00 81.88 88 LEU A N 1
ATOM 639 C CA . LEU A 1 88 ? 27.328 1.128 -44.624 1.00 81.88 88 LEU A CA 1
ATOM 640 C C . LEU A 1 88 ? 27.234 1.951 -43.337 1.00 81.88 88 LEU A C 1
ATOM 642 O O . LEU A 1 88 ? 26.410 1.632 -42.487 1.00 81.88 88 LEU A O 1
ATOM 646 N N . LEU A 1 89 ? 27.965 3.066 -43.259 1.00 78.62 89 LEU A N 1
ATOM 647 C CA . LEU A 1 89 ? 27.901 4.015 -42.147 1.00 78.62 89 LEU A CA 1
ATOM 648 C C . LEU A 1 89 ? 26.488 4.602 -41.993 1.00 78.62 89 LEU A C 1
ATOM 650 O O . LEU A 1 89 ? 25.990 4.743 -40.881 1.00 78.62 89 LEU A O 1
ATOM 654 N N . THR A 1 90 ? 25.790 4.889 -43.102 1.00 85.19 90 THR A N 1
ATOM 655 C CA . THR A 1 90 ? 24.390 5.346 -43.043 1.00 85.19 90 THR A CA 1
ATOM 656 C C . THR A 1 90 ? 23.434 4.265 -42.546 1.00 85.19 90 THR A C 1
ATOM 658 O O . THR A 1 90 ? 22.485 4.580 -41.834 1.00 85.19 90 THR A O 1
ATOM 661 N N . LEU A 1 91 ? 23.669 2.995 -42.888 1.00 83.00 91 LEU A N 1
ATOM 662 C CA . LEU A 1 91 ? 22.835 1.882 -42.429 1.00 83.00 91 LEU A CA 1
ATOM 663 C C . LEU A 1 91 ? 23.081 1.585 -40.943 1.00 83.00 91 LEU A C 1
ATOM 665 O O . LEU A 1 91 ? 22.133 1.325 -40.209 1.00 83.00 91 LEU A O 1
ATOM 669 N N . GLU A 1 92 ? 24.333 1.697 -40.499 1.00 82.25 92 GLU A N 1
ATOM 670 C CA . GLU A 1 92 ? 24.745 1.578 -39.099 1.00 82.25 92 GLU A CA 1
ATOM 671 C C . GLU A 1 92 ? 24.158 2.711 -38.247 1.00 82.25 92 GLU A C 1
ATOM 673 O O . GLU A 1 92 ? 23.549 2.448 -37.212 1.00 82.25 92 GLU A O 1
ATOM 678 N N . ALA A 1 93 ? 24.208 3.954 -38.732 1.00 82.62 93 ALA A N 1
ATOM 679 C CA . ALA A 1 93 ? 23.580 5.094 -38.068 1.00 82.62 93 ALA A CA 1
ATOM 680 C C . ALA A 1 93 ? 22.053 4.937 -37.947 1.00 82.62 93 ALA A C 1
ATOM 682 O O . ALA A 1 93 ? 21.480 5.240 -36.902 1.00 82.62 93 ALA A O 1
ATOM 683 N N . LEU A 1 94 ? 21.382 4.427 -38.987 1.00 88.50 94 LEU A N 1
ATOM 684 C CA . LEU A 1 94 ? 19.940 4.162 -38.947 1.00 88.50 94 LEU A CA 1
ATOM 685 C C . LEU A 1 94 ? 19.587 3.003 -38.007 1.00 88.50 94 LEU A C 1
ATOM 687 O O . LEU A 1 94 ? 18.581 3.075 -37.301 1.00 88.50 94 LEU A O 1
ATOM 691 N N . PHE A 1 95 ? 20.413 1.958 -37.965 1.00 89.44 95 PHE A N 1
ATOM 692 C CA . PHE A 1 95 ? 20.229 0.826 -37.060 1.00 89.44 95 PHE A CA 1
ATOM 693 C C . PHE A 1 95 ? 20.415 1.237 -35.593 1.00 89.44 95 PHE A C 1
ATOM 695 O O . PHE A 1 95 ? 19.587 0.898 -34.747 1.00 89.44 95 PHE A O 1
ATOM 702 N N . LEU A 1 96 ? 21.438 2.042 -35.298 1.00 84.50 96 LEU A N 1
ATOM 703 C CA . LEU A 1 96 ? 21.657 2.612 -33.968 1.00 84.50 96 LEU A CA 1
ATOM 704 C C . LEU A 1 96 ? 20.530 3.570 -33.566 1.00 84.50 96 LEU A C 1
ATOM 706 O O . LEU A 1 96 ? 20.072 3.516 -32.427 1.00 84.50 96 LEU A O 1
ATOM 710 N N . LEU A 1 97 ? 20.027 4.395 -34.492 1.00 84.00 97 LEU A N 1
ATOM 711 C CA . LEU A 1 97 ? 18.897 5.293 -34.234 1.00 84.00 97 LEU A CA 1
ATOM 712 C C . LEU A 1 97 ? 17.611 4.518 -33.904 1.00 84.00 97 LEU A C 1
ATOM 714 O O . LEU A 1 97 ? 16.864 4.919 -33.012 1.00 84.00 97 LEU A O 1
ATOM 718 N N . TYR A 1 98 ? 17.378 3.394 -34.583 1.00 83.94 98 TYR A N 1
ATOM 719 C CA . TYR A 1 98 ? 16.244 2.506 -34.330 1.00 83.94 98 TYR A CA 1
ATOM 720 C C . TYR A 1 98 ? 16.344 1.831 -32.952 1.00 83.94 98 TYR A C 1
ATOM 722 O O . TYR A 1 98 ? 15.396 1.887 -32.169 1.00 83.94 98 TYR A O 1
ATOM 730 N N . ILE A 1 99 ? 17.517 1.290 -32.601 1.00 87.81 99 ILE A N 1
ATOM 731 C CA . ILE A 1 99 ? 17.753 0.695 -31.273 1.00 87.81 99 ILE A CA 1
ATOM 732 C C . ILE A 1 99 ? 17.602 1.744 -30.168 1.00 87.81 99 ILE A C 1
ATOM 734 O O . ILE A 1 99 ? 17.011 1.464 -29.125 1.00 87.81 99 ILE A O 1
ATOM 738 N N . LEU A 1 100 ? 18.110 2.959 -30.384 1.00 83.81 100 LEU A N 1
ATOM 739 C CA . LEU A 1 100 ? 18.030 4.035 -29.400 1.00 83.81 100 LEU A CA 1
ATOM 740 C C . LEU A 1 100 ? 16.582 4.492 -29.172 1.00 83.81 100 LEU A C 1
ATOM 742 O O . LEU A 1 100 ? 16.206 4.786 -28.035 1.00 83.81 100 LEU A O 1
ATOM 746 N N . TYR A 1 101 ? 15.766 4.520 -30.229 1.00 85.56 101 TYR A N 1
ATOM 747 C CA . TYR A 1 101 ? 14.341 4.833 -30.145 1.00 85.56 101 TYR A CA 1
ATOM 748 C C . TYR A 1 101 ? 13.566 3.761 -29.367 1.00 85.56 101 TYR A C 1
ATOM 750 O O . TYR A 1 101 ? 12.865 4.097 -28.410 1.00 85.56 101 TYR A O 1
ATOM 758 N N . ASP A 1 102 ? 13.759 2.481 -29.698 1.00 87.19 102 ASP A N 1
ATOM 759 C CA . ASP A 1 102 ? 13.113 1.362 -28.998 1.00 87.19 102 ASP A CA 1
ATOM 760 C C . ASP A 1 102 ? 13.525 1.314 -27.519 1.00 87.19 102 ASP A C 1
ATOM 762 O O . ASP A 1 102 ? 12.678 1.181 -26.629 1.00 87.19 102 ASP A O 1
ATOM 766 N N . LEU A 1 103 ? 14.813 1.524 -27.228 1.00 89.56 103 LEU A N 1
ATOM 767 C CA . LEU A 1 103 ? 15.322 1.597 -25.861 1.00 89.56 103 LEU A CA 1
ATOM 768 C C . LEU A 1 103 ? 14.689 2.773 -25.100 1.00 89.56 103 LEU A C 1
ATOM 770 O O . LEU A 1 103 ? 14.263 2.620 -23.956 1.00 89.56 103 LEU A O 1
ATOM 774 N N . HIS A 1 104 ? 14.563 3.943 -25.734 1.00 86.62 104 HIS A N 1
ATOM 775 C CA . HIS A 1 104 ? 13.913 5.102 -25.125 1.00 86.62 104 HIS A CA 1
ATOM 776 C C . HIS A 1 104 ? 12.448 4.822 -24.763 1.00 86.62 104 HIS A C 1
ATOM 778 O O . HIS A 1 104 ? 12.030 5.163 -23.655 1.00 86.62 104 HIS A O 1
ATOM 784 N N . VAL A 1 105 ? 11.686 4.179 -25.651 1.00 88.06 105 VAL A N 1
ATOM 785 C CA . VAL A 1 105 ? 10.271 3.844 -25.421 1.00 88.06 105 VAL A CA 1
ATOM 786 C C . VAL A 1 105 ? 10.109 2.833 -24.285 1.00 88.06 105 VAL A C 1
ATOM 788 O O . VAL A 1 105 ? 9.299 3.064 -23.385 1.00 88.06 105 VAL A O 1
ATOM 791 N N . ILE A 1 106 ? 10.910 1.760 -24.272 1.00 86.94 106 ILE A N 1
ATOM 792 C CA . ILE A 1 106 ? 10.883 0.733 -23.213 1.00 86.94 106 ILE A CA 1
ATOM 793 C C . ILE A 1 106 ? 11.117 1.366 -21.846 1.00 86.94 106 ILE A C 1
ATOM 795 O O . ILE A 1 106 ? 10.456 1.040 -20.861 1.00 86.94 106 ILE A O 1
ATOM 799 N N . ILE A 1 107 ? 12.034 2.321 -21.789 1.00 88.25 107 ILE A N 1
ATOM 800 C CA . ILE A 1 107 ? 12.345 3.005 -20.545 1.00 88.25 107 ILE A CA 1
ATOM 801 C C . ILE A 1 107 ? 11.183 3.859 -20.080 1.00 88.25 107 ILE A C 1
ATOM 803 O O . ILE A 1 107 ? 10.879 3.870 -18.888 1.00 88.25 107 ILE A O 1
ATOM 807 N N . VAL A 1 108 ? 10.594 4.640 -20.985 1.00 88.12 108 VAL A N 1
ATOM 808 C CA . VAL A 1 108 ? 9.509 5.546 -20.612 1.00 88.12 108 VAL A CA 1
ATOM 809 C C . VAL A 1 108 ? 8.332 4.724 -20.088 1.00 88.12 108 VAL A C 1
ATOM 811 O O . VAL A 1 108 ? 7.777 5.070 -19.046 1.00 88.12 108 VAL A O 1
ATOM 814 N N . ALA A 1 109 ? 8.031 3.589 -20.726 1.00 83.00 109 ALA A N 1
ATOM 815 C CA . ALA A 1 109 ? 7.038 2.632 -20.247 1.00 83.00 109 ALA A CA 1
ATOM 816 C C . ALA A 1 109 ? 7.397 2.071 -18.859 1.00 83.00 109 ALA A C 1
ATOM 818 O O . ALA A 1 109 ? 6.585 2.148 -17.940 1.00 83.00 109 ALA A O 1
ATOM 819 N N . PHE A 1 110 ? 8.636 1.609 -18.659 1.00 86.38 110 PHE A N 1
ATOM 820 C CA . PHE A 1 110 ? 9.077 1.064 -17.371 1.00 86.38 110 PHE A CA 1
ATOM 821 C C . PHE A 1 110 ? 9.055 2.109 -16.245 1.00 86.38 110 PHE A C 1
ATOM 823 O O . PHE A 1 110 ? 8.663 1.819 -15.114 1.00 86.38 110 PHE A O 1
ATOM 830 N N . LYS A 1 111 ? 9.449 3.353 -16.530 1.00 84.06 111 LYS A N 1
ATOM 831 C CA . LYS A 1 111 ? 9.411 4.459 -15.565 1.00 84.06 111 LYS A CA 1
ATOM 832 C C . LYS A 1 111 ? 7.974 4.802 -15.169 1.00 84.06 111 LYS A C 1
ATOM 834 O O . LYS A 1 111 ? 7.720 5.050 -13.991 1.00 84.06 111 LYS A O 1
ATOM 839 N N . GLN A 1 112 ? 7.054 4.776 -16.130 1.00 88.69 112 GLN A N 1
ATOM 840 C CA . GLN A 1 112 ? 5.630 5.001 -15.896 1.00 88.69 112 GLN A CA 1
ATOM 841 C C . GLN A 1 112 ? 5.004 3.871 -15.066 1.00 88.69 112 GLN A C 1
ATOM 843 O O . GLN A 1 112 ? 4.292 4.135 -14.101 1.00 88.69 112 GLN A O 1
ATOM 848 N N . GLU A 1 113 ? 5.288 2.608 -15.386 1.00 87.94 113 GLU A N 1
ATOM 849 C CA . GLU A 1 113 ? 4.797 1.462 -14.607 1.00 87.94 113 GLU A CA 1
ATOM 850 C C . GLU A 1 113 ? 5.313 1.493 -13.161 1.00 87.94 113 GLU A C 1
ATOM 852 O O . GLU A 1 113 ? 4.546 1.262 -12.223 1.00 87.94 113 GLU A O 1
ATOM 857 N N . ASN A 1 114 ? 6.581 1.867 -12.954 1.00 85.50 114 ASN A N 1
ATOM 858 C CA . ASN A 1 114 ? 7.139 2.048 -11.613 1.00 85.50 114 ASN A CA 1
ATOM 859 C C . ASN A 1 114 ? 6.457 3.175 -10.831 1.00 85.50 114 ASN A C 1
ATOM 861 O O . ASN A 1 114 ? 6.245 3.024 -9.626 1.00 85.50 114 ASN A O 1
ATOM 865 N N . SER A 1 115 ? 6.108 4.296 -11.476 1.00 90.69 115 SER A N 1
ATOM 866 C CA . SER A 1 115 ? 5.414 5.388 -10.783 1.00 90.69 115 SER A CA 1
ATOM 867 C C 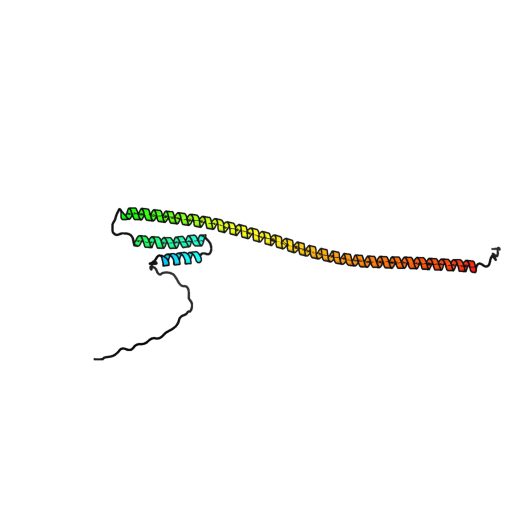. SER A 1 115 ? 4.010 4.967 -10.357 1.00 90.69 115 SER A C 1
ATOM 869 O O . SER A 1 115 ? 3.642 5.167 -9.202 1.00 90.69 115 SER A O 1
ATOM 871 N N . VAL A 1 116 ? 3.264 4.297 -11.241 1.00 93.19 116 VAL A N 1
ATOM 872 C CA . VAL A 1 116 ? 1.914 3.797 -10.941 1.00 93.19 116 VAL A CA 1
ATOM 873 C C . VAL A 1 116 ? 1.953 2.742 -9.834 1.00 93.19 116 VAL A C 1
ATOM 875 O O . VAL A 1 116 ? 1.171 2.816 -8.888 1.00 93.19 116 VAL A O 1
ATOM 878 N N . CYS A 1 117 ? 2.882 1.784 -9.901 1.00 90.75 117 CYS A N 1
ATOM 879 C CA . CYS A 1 117 ? 3.054 0.768 -8.860 1.00 90.75 117 CYS A CA 1
ATOM 880 C C . CYS A 1 117 ? 3.358 1.404 -7.493 1.00 90.75 117 CYS A C 1
ATOM 882 O O . CYS A 1 117 ? 2.755 1.040 -6.480 1.00 90.75 117 CYS A O 1
ATOM 884 N N . LYS A 1 118 ? 4.240 2.410 -7.466 1.00 95.19 118 LYS A N 1
ATOM 885 C CA . LYS A 1 118 ? 4.576 3.148 -6.246 1.00 95.19 118 LYS A CA 1
ATOM 886 C C . LYS A 1 118 ? 3.368 3.893 -5.670 1.00 95.19 118 LYS A C 1
ATOM 888 O O . LYS A 1 118 ? 3.133 3.817 -4.466 1.00 95.19 118 LYS A O 1
ATOM 893 N N . GLU A 1 119 ? 2.584 4.564 -6.509 1.00 95.69 119 GLU A N 1
ATOM 894 C CA . GLU A 1 119 ? 1.365 5.265 -6.083 1.00 95.69 119 GLU A CA 1
ATOM 895 C C . GLU A 1 119 ? 0.317 4.305 -5.504 1.00 95.69 119 GLU A C 1
ATOM 897 O O . GLU A 1 119 ? -0.247 4.573 -4.441 1.00 95.69 119 GLU A O 1
ATOM 902 N N . GLN A 1 120 ? 0.094 3.158 -6.154 1.00 96.06 120 GLN A N 1
ATOM 903 C CA . GLN A 1 120 ? -0.811 2.115 -5.658 1.00 96.06 120 GLN A CA 1
ATOM 904 C C . GLN A 1 120 ? -0.347 1.573 -4.300 1.00 96.06 120 GLN A C 1
ATOM 906 O O . GLN A 1 120 ? -1.147 1.438 -3.374 1.00 96.06 120 GLN A O 1
ATOM 911 N N . PHE A 1 121 ? 0.954 1.320 -4.140 1.00 94.69 121 PHE A N 1
ATOM 912 C CA . PHE A 1 121 ? 1.519 0.862 -2.872 1.00 94.69 121 PHE A CA 1
ATOM 913 C C . PHE A 1 121 ? 1.322 1.887 -1.743 1.00 94.69 121 PHE A C 1
ATOM 915 O O . PHE A 1 121 ? 0.896 1.529 -0.642 1.00 94.69 121 PHE A O 1
ATOM 922 N N . GLU A 1 122 ? 1.561 3.173 -2.010 1.00 97.25 122 GLU A N 1
ATOM 923 C CA . GLU A 1 122 ? 1.309 4.245 -1.040 1.00 97.25 122 GLU A CA 1
ATOM 924 C C . GLU A 1 122 ? -0.178 4.370 -0.672 1.00 97.25 122 GLU A C 1
ATOM 926 O O . GLU A 1 122 ? -0.505 4.619 0.493 1.00 97.25 122 GLU A O 1
ATOM 931 N N . ALA A 1 123 ? -1.089 4.177 -1.631 1.00 96.75 123 ALA A N 1
ATOM 932 C CA . ALA A 1 123 ? -2.528 4.159 -1.374 1.00 96.75 123 ALA A CA 1
ATOM 933 C C . ALA A 1 123 ? -2.917 3.001 -0.441 1.00 96.75 123 ALA A C 1
ATOM 935 O O . ALA A 1 123 ? -3.559 3.231 0.587 1.00 96.75 123 ALA A O 1
ATOM 936 N N . VAL A 1 124 ? -2.435 1.786 -0.719 1.00 97.25 124 VAL A N 1
ATOM 937 C CA . VAL A 1 124 ? -2.678 0.605 0.128 1.00 97.25 124 VAL A CA 1
ATOM 938 C C . VAL A 1 124 ? -2.109 0.796 1.537 1.00 97.25 124 VAL A C 1
ATOM 940 O O . VAL A 1 124 ? -2.741 0.404 2.518 1.00 97.25 124 VAL A O 1
ATOM 943 N N . ILE A 1 125 ? -0.951 1.448 1.689 1.00 97.31 125 ILE A N 1
ATOM 944 C CA . ILE A 1 125 ? -0.400 1.782 3.015 1.00 97.31 125 ILE A CA 1
ATOM 945 C C . ILE A 1 125 ? -1.333 2.724 3.789 1.00 97.31 125 ILE A C 1
ATOM 947 O O . ILE A 1 125 ? -1.559 2.530 4.993 1.00 97.31 125 ILE A O 1
ATOM 951 N N . LYS A 1 126 ? -1.887 3.742 3.122 1.00 97.50 126 LYS A N 1
ATOM 952 C CA . LYS A 1 126 ? -2.843 4.671 3.742 1.00 97.50 126 LYS A CA 1
ATOM 953 C C . LYS A 1 126 ? -4.106 3.930 4.179 1.00 97.50 126 LYS A C 1
ATOM 955 O O . LYS A 1 126 ? -4.521 4.084 5.328 1.00 97.50 126 LYS A O 1
ATOM 960 N N . GLU A 1 127 ? -4.659 3.072 3.326 1.00 97.19 127 GLU A N 1
ATOM 961 C CA . GLU A 1 127 ? -5.821 2.237 3.659 1.00 97.19 127 GLU A CA 1
ATOM 962 C C . GLU A 1 127 ? -5.536 1.289 4.826 1.00 97.19 127 GLU A C 1
ATOM 964 O O . GLU A 1 127 ? -6.311 1.235 5.780 1.00 97.19 127 GLU A O 1
ATOM 969 N N . ASN A 1 128 ? -4.387 0.609 4.826 1.00 97.00 128 ASN A N 1
ATOM 970 C CA . ASN A 1 128 ? -3.983 -0.274 5.920 1.00 97.00 128 ASN A CA 1
ATOM 971 C C . ASN A 1 128 ? -3.892 0.480 7.255 1.00 97.00 128 ASN A C 1
ATOM 973 O O . ASN A 1 128 ? -4.259 -0.050 8.304 1.00 97.00 128 ASN A O 1
ATOM 977 N N . THR A 1 129 ? -3.451 1.739 7.218 1.00 98.31 129 THR A N 1
ATOM 978 C CA . THR A 1 129 ? -3.400 2.606 8.401 1.00 98.31 129 THR A CA 1
ATOM 979 C C . THR A 1 129 ? -4.801 2.968 8.900 1.00 98.31 129 THR A C 1
ATOM 981 O O . THR A 1 129 ? -5.045 2.934 10.106 1.00 98.31 129 THR A O 1
ATOM 984 N N . ILE A 1 130 ? -5.734 3.285 7.998 1.00 98.31 130 ILE A N 1
ATOM 985 C CA . ILE A 1 130 ? -7.136 3.566 8.347 1.00 98.31 130 ILE A CA 1
ATOM 986 C C . ILE A 1 130 ? -7.796 2.314 8.937 1.00 98.31 130 ILE A C 1
ATOM 988 O O . ILE A 1 130 ? -8.421 2.398 9.993 1.00 98.31 130 ILE A O 1
ATOM 992 N N . LEU A 1 131 ? -7.595 1.148 8.319 1.00 98.38 131 LEU A N 1
ATOM 993 C CA . LEU A 1 131 ? -8.126 -0.128 8.801 1.00 98.38 131 LEU A CA 1
ATOM 994 C C . LEU A 1 131 ? -7.580 -0.485 10.185 1.00 98.38 131 LEU A C 1
ATOM 996 O O . LEU A 1 131 ? -8.354 -0.848 11.065 1.00 98.38 131 LEU A O 1
ATOM 1000 N N . LYS A 1 132 ? -6.274 -0.315 10.427 1.00 98.44 132 LYS A N 1
ATOM 1001 C CA . LYS A 1 132 ? -5.680 -0.516 11.760 1.00 98.44 132 LYS A CA 1
ATOM 1002 C C . LYS A 1 132 ? -6.328 0.375 12.821 1.00 98.44 132 LYS A C 1
ATOM 1004 O O . LYS A 1 132 ? -6.617 -0.105 13.914 1.00 98.44 132 LYS A O 1
ATOM 1009 N N . LYS A 1 133 ? -6.597 1.647 12.499 1.00 98.38 133 LYS A N 1
ATOM 1010 C CA . LYS A 1 133 ? -7.313 2.564 13.403 1.00 98.38 133 LYS A CA 1
ATOM 1011 C C . LYS A 1 133 ? -8.750 2.106 13.656 1.00 98.38 133 LYS A C 1
ATOM 1013 O O . LYS A 1 133 ? -9.174 2.083 14.805 1.00 98.38 133 LYS A O 1
ATOM 1018 N N . ALA A 1 134 ? -9.473 1.707 12.611 1.00 98.31 134 ALA A N 1
ATOM 1019 C CA . ALA A 1 134 ? -10.842 1.211 12.735 1.00 98.31 134 ALA A CA 1
ATOM 1020 C C . ALA A 1 134 ? -10.918 -0.058 13.599 1.00 98.31 134 ALA A C 1
ATOM 1022 O O . ALA A 1 134 ? -11.775 -0.150 1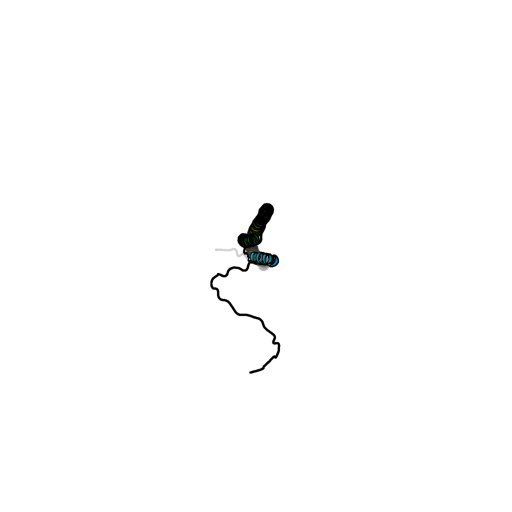4.471 1.00 98.31 134 ALA A O 1
ATOM 1023 N N . VAL A 1 135 ? -9.988 -1.000 13.416 1.00 98.56 135 VAL A N 1
ATOM 1024 C CA . VAL A 1 135 ? -9.907 -2.229 14.221 1.00 98.56 135 VAL A CA 1
ATOM 1025 C C . VAL A 1 135 ? -9.613 -1.921 15.690 1.00 98.56 135 VAL A C 1
ATOM 1027 O O . VAL A 1 135 ? -10.227 -2.526 16.563 1.00 98.56 135 VAL A O 1
ATOM 1030 N N . ALA A 1 136 ? -8.721 -0.969 15.981 1.00 98.31 136 ALA A N 1
ATOM 1031 C CA . ALA A 1 136 ? -8.434 -0.565 17.357 1.00 98.31 136 ALA A CA 1
ATOM 1032 C C . ALA A 1 136 ? -9.669 0.036 18.052 1.00 98.31 136 ALA A C 1
ATOM 1034 O O . ALA A 1 136 ? -9.996 -0.372 19.164 1.00 98.31 136 ALA A O 1
ATOM 1035 N N . ILE A 1 137 ? -10.392 0.933 17.370 1.00 98.50 137 ILE A N 1
ATOM 1036 C CA . ILE A 1 137 ? -11.641 1.525 17.881 1.00 98.50 137 ILE A CA 1
ATOM 1037 C C . ILE A 1 137 ? -12.709 0.443 18.077 1.00 98.50 137 ILE A C 1
ATOM 1039 O O . ILE A 1 137 ? -13.367 0.396 19.113 1.00 98.50 137 ILE A O 1
ATOM 1043 N N . GLN A 1 138 ? -12.854 -0.468 17.111 1.00 98.12 138 GLN A N 1
ATOM 1044 C CA . GLN A 1 138 ? -13.805 -1.574 17.208 1.00 98.12 138 GLN A CA 1
ATOM 1045 C C . GLN A 1 138 ? -13.506 -2.473 18.413 1.00 98.12 138 GLN A C 1
ATOM 1047 O O . GLN A 1 138 ? -14.427 -2.903 19.103 1.00 98.12 138 GLN A O 1
ATOM 1052 N N . HIS A 1 139 ? -12.229 -2.756 18.674 1.00 98.50 139 HIS A N 1
ATOM 1053 C CA . HIS A 1 139 ? -11.814 -3.542 19.830 1.00 98.50 139 HIS A CA 1
ATOM 1054 C C . HIS A 1 139 ? -12.121 -2.821 21.153 1.00 98.50 139 HIS A C 1
ATOM 1056 O O . HIS A 1 139 ? -12.558 -3.454 22.111 1.00 98.50 139 HIS A O 1
ATOM 1062 N N . GLU A 1 140 ? -11.928 -1.503 21.213 1.00 98.19 140 GLU A N 1
ATOM 1063 C CA . GLU A 1 140 ? -12.271 -0.690 22.385 1.00 98.19 140 GLU A CA 1
ATOM 1064 C C . GLU A 1 140 ? -13.780 -0.711 22.671 1.00 98.19 140 GLU A C 1
ATOM 1066 O O . GLU A 1 140 ? -14.189 -1.029 23.787 1.00 98.19 140 GLU A O 1
ATOM 1071 N N . TRP A 1 141 ? -14.620 -0.514 21.652 1.00 98.56 141 TRP A N 1
ATOM 1072 C CA . TRP A 1 141 ? -16.077 -0.609 21.801 1.00 98.56 141 TRP A CA 1
ATOM 1073 C C . TRP A 1 141 ? -16.557 -2.001 22.192 1.00 98.56 141 TRP A C 1
ATOM 1075 O O . TRP A 1 141 ? -17.487 -2.131 22.989 1.00 98.56 141 TRP A O 1
ATOM 1085 N N . GLN A 1 142 ? -15.939 -3.044 21.636 1.00 97.69 142 GLN A N 1
ATOM 1086 C CA . GLN A 1 142 ? -16.263 -4.421 21.989 1.00 97.69 142 GLN A CA 1
ATOM 1087 C C . GLN A 1 142 ? -15.997 -4.669 23.476 1.00 97.69 142 GLN A C 1
ATOM 1089 O O . GLN A 1 142 ? -16.856 -5.206 24.174 1.00 97.69 142 GLN A O 1
ATOM 1094 N N . LYS A 1 143 ? -14.850 -4.202 23.974 1.00 98.19 143 LYS A N 1
ATOM 1095 C CA . LYS A 1 143 ? -14.490 -4.295 25.387 1.00 98.19 143 LYS A CA 1
ATOM 1096 C C . LYS A 1 143 ? -15.485 -3.544 26.279 1.00 98.19 143 LYS A C 1
ATOM 1098 O O . LYS A 1 143 ? -16.009 -4.128 27.222 1.00 98.19 143 LYS A O 1
ATOM 1103 N N . GLU A 1 144 ? -15.814 -2.293 25.956 1.00 98.19 144 GLU A N 1
ATOM 1104 C CA . GLU A 1 144 ? -16.806 -1.512 26.716 1.00 98.19 144 GLU A CA 1
ATOM 1105 C C . GLU A 1 144 ? -18.204 -2.149 26.698 1.00 98.19 144 GLU A C 1
ATOM 1107 O O . GLU A 1 144 ? -18.982 -2.018 27.646 1.00 98.19 144 GLU A O 1
ATOM 1112 N N . HIS A 1 145 ? -18.580 -2.800 25.597 1.00 98.12 145 HIS A N 1
ATOM 1113 C CA . HIS A 1 145 ? -19.852 -3.508 25.501 1.00 98.12 145 HIS A CA 1
ATOM 1114 C C . HIS A 1 145 ? -19.854 -4.777 26.363 1.00 98.12 145 HIS A C 1
ATOM 1116 O O . HIS A 1 145 ? -20.851 -5.067 27.024 1.00 98.12 145 HIS A O 1
ATOM 1122 N N . GLU A 1 146 ? -18.749 -5.521 26.387 1.00 98.31 146 GLU A N 1
ATOM 1123 C CA . GLU A 1 146 ? -18.577 -6.683 27.263 1.00 98.31 146 GLU A CA 1
ATOM 1124 C C . GLU A 1 146 ? -18.634 -6.285 28.741 1.00 98.31 146 GLU A C 1
ATOM 1126 O O . GLU A 1 146 ? -19.372 -6.910 29.505 1.00 98.31 146 GLU A O 1
ATOM 1131 N N . GLU A 1 147 ? -17.951 -5.207 29.129 1.00 98.44 147 GLU A N 1
ATOM 1132 C CA . GLU A 1 147 ? -17.991 -4.657 30.490 1.00 98.44 147 GLU A CA 1
ATOM 1133 C C . GLU A 1 147 ? -19.417 -4.240 30.883 1.00 98.44 147 GLU A C 1
ATOM 1135 O O . GLU A 1 147 ? -19.959 -4.734 31.875 1.00 98.44 147 GLU A O 1
ATOM 1140 N N . ARG A 1 148 ? -20.099 -3.440 30.050 1.00 98.25 148 ARG A N 1
ATOM 1141 C CA . ARG A 1 148 ? -21.501 -3.050 30.296 1.00 98.25 148 ARG A CA 1
ATOM 1142 C C . ARG A 1 148 ? -22.450 -4.244 30.348 1.00 98.25 148 ARG A C 1
ATOM 1144 O O . ARG A 1 148 ? -23.414 -4.232 31.112 1.00 98.25 148 ARG A O 1
ATOM 1151 N N . SER A 1 149 ? -22.206 -5.281 29.550 1.00 98.31 149 SER A N 1
ATOM 1152 C CA . SER A 1 149 ? -23.007 -6.507 29.586 1.00 98.31 149 SER A CA 1
ATOM 1153 C C . SER A 1 149 ? -22.839 -7.246 30.917 1.00 98.31 149 SER A C 1
ATOM 1155 O O . SER A 1 149 ? -23.823 -7.760 31.457 1.00 98.31 149 SER A O 1
ATOM 1157 N N . GLN A 1 150 ? -21.622 -7.286 31.465 1.00 98.56 150 GLN A N 1
ATOM 1158 C CA . GLN A 1 150 ? -21.353 -7.875 32.778 1.00 98.56 150 GLN A CA 1
ATOM 1159 C C . GLN A 1 150 ? -22.020 -7.067 33.896 1.00 98.56 150 GLN A C 1
ATOM 1161 O O . GLN A 1 150 ? -22.728 -7.648 34.721 1.00 98.56 150 GLN A O 1
ATOM 1166 N N . GLU A 1 151 ? -21.879 -5.740 33.892 1.00 98.44 151 GLU A N 1
ATOM 1167 C CA . GLU A 1 151 ? -22.544 -4.852 34.857 1.00 98.44 151 GLU A CA 1
ATOM 1168 C C . GLU A 1 151 ? -24.069 -5.003 34.810 1.00 98.44 151 GLU A C 1
ATOM 1170 O O . GLU A 1 151 ? -24.730 -5.131 35.842 1.00 98.44 151 GLU A O 1
ATOM 1175 N N . LEU A 1 152 ? -24.644 -5.067 33.605 1.00 98.56 152 LEU A N 1
ATOM 1176 C CA . LEU A 1 152 ? -26.076 -5.280 33.422 1.00 98.56 152 LEU A CA 1
ATOM 1177 C C . LEU A 1 152 ? -26.526 -6.621 34.015 1.00 98.56 152 LEU A C 1
ATOM 1179 O O . LEU A 1 152 ? -27.599 -6.705 34.617 1.00 98.56 152 LEU A O 1
ATOM 1183 N N . GLN A 1 153 ? -25.730 -7.678 33.846 1.00 98.38 153 GLN A N 1
ATOM 1184 C CA . GLN A 1 153 ? -26.026 -8.987 34.423 1.00 98.38 153 GLN A CA 1
ATOM 1185 C C . GLN A 1 153 ? -25.961 -8.953 35.955 1.00 98.38 153 GLN A C 1
ATOM 1187 O O . GLN A 1 153 ? -26.860 -9.491 36.607 1.00 98.38 153 GLN A O 1
ATOM 1192 N N . GLN A 1 154 ? -24.961 -8.281 36.526 1.00 98.50 154 GLN A N 1
ATOM 1193 C CA . GLN A 1 154 ? -24.849 -8.079 37.973 1.00 98.50 154 GLN A CA 1
ATOM 1194 C C . GLN A 1 154 ? -26.054 -7.300 38.520 1.00 98.50 154 GLN A C 1
ATOM 1196 O O . GLN A 1 154 ? -26.672 -7.715 39.501 1.00 98.50 154 GLN A O 1
ATOM 1201 N N . LEU A 1 155 ? -26.457 -6.219 37.848 1.00 98.50 155 LEU A N 1
ATOM 1202 C CA . LEU A 1 155 ? -27.604 -5.414 38.262 1.00 98.50 155 LEU A CA 1
ATOM 1203 C C . LEU A 1 155 ? -28.915 -6.207 38.186 1.00 98.50 155 LEU A C 1
ATOM 1205 O O . LEU A 1 155 ? -29.739 -6.117 39.093 1.00 98.50 155 LEU A O 1
ATOM 1209 N N . LYS A 1 156 ? -29.105 -7.032 37.148 1.00 98.50 156 LYS A N 1
ATOM 1210 C CA . LYS A 1 156 ? -30.267 -7.933 37.051 1.00 98.50 156 LYS A CA 1
ATOM 1211 C C . LYS A 1 156 ? -30.339 -8.898 38.232 1.00 98.50 156 LYS A C 1
ATOM 1213 O O . LYS A 1 156 ? -31.417 -9.068 38.796 1.00 98.50 156 LYS A O 1
ATOM 1218 N N . GLN A 1 157 ? -29.215 -9.505 38.622 1.00 98.50 157 GLN A N 1
ATOM 1219 C CA . GLN A 1 157 ? -29.165 -10.385 39.795 1.00 98.50 157 GLN A CA 1
ATOM 1220 C C . GLN A 1 157 ? -29.533 -9.628 41.075 1.00 98.50 157 GLN A C 1
ATOM 1222 O O . GLN A 1 157 ? -30.328 -10.120 41.874 1.00 98.50 157 GLN A O 1
ATOM 1227 N N . LEU A 1 158 ? -29.017 -8.408 41.236 1.00 98.50 158 LEU A N 1
ATOM 1228 C CA . LEU A 1 158 ? -29.325 -7.562 42.384 1.00 98.50 158 LEU A CA 1
ATOM 1229 C C . LEU A 1 158 ? -30.816 -7.189 42.446 1.00 98.50 158 LEU A C 1
ATOM 1231 O O . LEU A 1 158 ? -31.422 -7.238 43.514 1.00 98.50 158 LEU A O 1
ATOM 1235 N N . VAL A 1 159 ? -31.433 -6.872 41.304 1.00 98.56 159 VAL A N 1
ATOM 1236 C CA . VAL A 1 159 ? -32.875 -6.588 41.216 1.00 98.56 159 VAL A CA 1
ATOM 1237 C C . VAL A 1 159 ? -33.705 -7.808 41.609 1.00 98.56 159 VAL A C 1
ATOM 1239 O O . VAL A 1 159 ? -34.639 -7.664 42.396 1.00 98.56 159 VAL A O 1
ATOM 1242 N N . VAL A 1 160 ? -33.363 -9.002 41.112 1.00 98.31 160 VAL A N 1
ATOM 1243 C CA . VAL A 1 160 ? -34.053 -10.249 41.494 1.00 98.31 160 VAL A CA 1
ATOM 1244 C C . VAL A 1 160 ? -33.940 -10.480 42.999 1.00 98.31 160 VAL A C 1
ATOM 1246 O O . VAL A 1 160 ? -34.947 -10.736 43.658 1.00 98.31 160 VAL A O 1
ATOM 1249 N N . HIS A 1 161 ? -32.746 -10.294 43.561 1.00 98.62 161 HIS A N 1
ATOM 1250 C CA . HIS A 1 161 ? -32.525 -10.436 44.994 1.00 98.62 161 HIS A CA 1
ATOM 1251 C C . HIS A 1 161 ? -33.399 -9.478 45.821 1.00 98.62 161 HIS A C 1
ATOM 1253 O O . HIS A 1 161 ? -34.056 -9.898 46.774 1.00 98.62 161 HIS A O 1
ATOM 1259 N N . TYR A 1 162 ? -33.471 -8.198 45.443 1.00 98.25 162 TYR A N 1
ATOM 1260 C CA . TYR A 1 162 ? -34.338 -7.240 46.134 1.00 98.25 162 TYR A CA 1
ATOM 1261 C C . TYR A 1 162 ? -35.827 -7.554 45.964 1.00 98.25 162 TYR A C 1
ATOM 1263 O O . TYR A 1 162 ? -36.585 -7.415 46.923 1.00 98.25 162 TYR A O 1
ATOM 1271 N N . GLN A 1 163 ? -36.261 -8.015 44.789 1.00 98.50 163 GLN A N 1
ATOM 1272 C CA . GLN A 1 163 ? -37.646 -8.450 44.582 1.00 98.50 163 GLN A CA 1
ATOM 1273 C C . GLN A 1 163 ? -38.022 -9.620 45.501 1.00 98.50 163 GLN A C 1
ATOM 1275 O O . GLN A 1 163 ? -39.126 -9.648 46.046 1.00 98.50 163 GLN A O 1
ATOM 1280 N N . GLU A 1 164 ? -37.114 -10.575 45.703 1.00 98.25 164 GLU A N 1
ATOM 1281 C CA . GLU A 1 164 ? -37.313 -11.686 46.638 1.00 98.25 164 GLU A CA 1
ATOM 1282 C C . GLU A 1 164 ? -37.362 -11.213 48.095 1.00 98.25 164 GLU A C 1
ATOM 1284 O O . GLU A 1 164 ? -38.225 -11.668 48.850 1.00 98.25 164 GLU A O 1
ATOM 1289 N N . GLN A 1 165 ? -36.502 -10.264 48.486 1.00 98.12 165 GLN A N 1
ATOM 1290 C CA . GLN A 1 165 ? -36.552 -9.665 49.824 1.00 98.12 165 GLN A CA 1
ATOM 1291 C C . GLN A 1 165 ? -37.885 -8.961 50.088 1.00 98.12 165 GLN A C 1
ATOM 1293 O O . GLN A 1 165 ? -38.491 -9.186 51.135 1.00 98.12 165 GLN A O 1
ATOM 1298 N N . VAL A 1 166 ? -38.363 -8.148 49.141 1.00 98.12 166 VAL A N 1
ATOM 1299 C CA . VAL A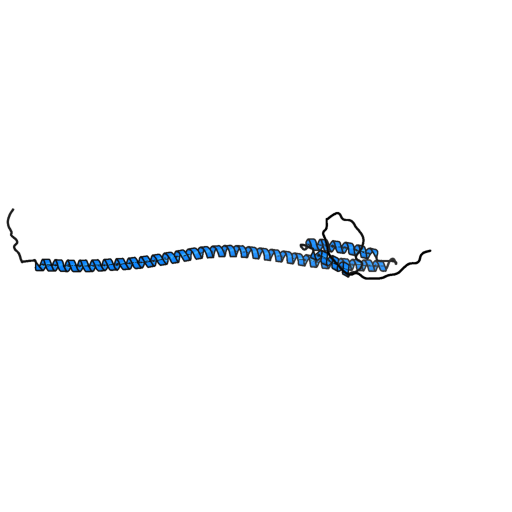 1 166 ? -39.656 -7.457 49.260 1.00 98.12 166 VAL A CA 1
ATOM 1300 C C . VAL A 1 166 ? -40.783 -8.473 49.424 1.00 98.12 166 VAL A C 1
ATOM 1302 O O . VAL A 1 166 ? -41.541 -8.380 50.385 1.00 98.12 166 VAL A O 1
ATOM 1305 N N . ARG A 1 167 ? -40.829 -9.508 48.576 1.00 98.25 167 ARG A N 1
ATOM 1306 C CA . ARG A 1 167 ? -41.836 -10.577 48.674 1.00 98.25 167 ARG A CA 1
ATOM 1307 C C . ARG A 1 167 ? -41.802 -11.289 50.031 1.00 98.25 167 ARG A C 1
ATOM 1309 O O . ARG A 1 167 ? -42.850 -11.577 50.602 1.00 98.25 167 ARG A O 1
ATOM 1316 N N . SER A 1 168 ? -40.612 -11.572 50.564 1.00 98.12 168 SER A N 1
ATOM 1317 C CA . SER A 1 168 ? -40.448 -12.194 51.886 1.00 98.12 168 SER A CA 1
ATOM 1318 C C . SER A 1 168 ? -40.969 -11.293 53.010 1.00 98.12 168 SER A C 1
ATOM 1320 O O . SER A 1 168 ? -41.725 -11.740 53.874 1.00 98.12 168 SER A O 1
ATOM 1322 N N . LEU A 1 169 ? -40.622 -10.003 52.979 1.00 97.69 169 LEU A N 1
ATOM 1323 C CA . LEU A 1 169 ? -41.101 -9.020 53.952 1.00 97.69 169 LEU A CA 1
ATOM 1324 C C . LEU A 1 169 ? -42.621 -8.830 53.884 1.00 97.69 169 LEU A C 1
ATOM 1326 O O . LEU A 1 169 ? -43.262 -8.737 54.929 1.00 97.69 169 LEU A O 1
ATOM 1330 N N . GLU A 1 170 ? -43.209 -8.822 52.689 1.00 97.25 170 GLU A N 1
ATOM 1331 C CA . GLU A 1 170 ? -44.663 -8.764 52.497 1.00 97.25 170 GLU A CA 1
ATOM 1332 C C . GLU A 1 170 ? -45.368 -9.967 53.140 1.00 97.25 170 GLU A C 1
ATOM 1334 O O . GLU A 1 170 ? -46.318 -9.787 53.906 1.00 97.25 170 GLU A O 1
ATOM 1339 N N . VAL A 1 171 ? -44.869 -11.186 52.903 1.00 97.50 171 VAL A N 1
ATOM 1340 C CA . VAL A 1 171 ? -45.416 -12.416 53.503 1.00 97.50 171 VAL A CA 1
ATOM 1341 C C . VAL A 1 171 ? -45.276 -12.403 55.029 1.00 97.50 171 VAL A C 1
ATOM 1343 O O . VAL A 1 171 ? -46.237 -12.720 55.733 1.00 97.50 171 VAL A O 1
ATOM 1346 N N . ASN A 1 172 ? -44.115 -11.997 55.554 1.00 97.50 172 ASN A N 1
ATOM 1347 C CA . ASN A 1 172 ? -43.881 -11.904 56.998 1.00 97.50 172 ASN A CA 1
ATOM 1348 C C . ASN A 1 172 ? -44.820 -10.889 57.660 1.00 97.50 172 ASN A C 1
ATOM 1350 O O . ASN A 1 172 ? -45.452 -11.200 58.670 1.00 97.50 172 ASN A O 1
ATOM 1354 N N . ASN A 1 173 ? -44.963 -9.696 57.077 1.00 96.44 173 ASN A N 1
ATOM 1355 C CA . ASN A 1 173 ? -45.874 -8.673 57.588 1.00 96.44 173 ASN A CA 1
ATOM 1356 C C . ASN A 1 173 ? -47.331 -9.145 57.567 1.00 96.44 173 ASN A C 1
ATOM 1358 O O . ASN A 1 173 ? -48.057 -8.928 58.538 1.00 96.44 173 ASN A O 1
ATOM 1362 N N . TYR A 1 174 ? -47.755 -9.832 56.503 1.00 97.62 174 TYR A N 1
ATOM 1363 C CA . TYR A 1 174 ? -49.089 -10.423 56.433 1.00 97.62 174 TYR A CA 1
ATOM 1364 C C . TYR A 1 174 ? -49.314 -11.459 57.545 1.00 97.62 174 TYR A C 1
ATOM 1366 O O . TYR A 1 174 ? -50.314 -11.383 58.262 1.00 97.62 174 TYR A O 1
ATOM 1374 N N . ALA A 1 175 ? -48.366 -12.382 57.746 1.00 96.75 175 ALA A N 1
ATOM 1375 C CA . ALA A 1 175 ? -48.440 -13.389 58.803 1.00 96.75 175 ALA A CA 1
ATOM 1376 C C . ALA A 1 175 ? -48.513 -12.752 60.203 1.00 96.75 175 ALA A C 1
ATOM 1378 O O . ALA A 1 175 ? -49.354 -13.144 61.016 1.00 96.75 175 ALA A O 1
ATOM 1379 N N . LEU A 1 176 ? -47.692 -11.731 60.474 1.00 96.38 176 LEU A N 1
ATOM 1380 C CA . LEU A 1 176 ? -47.739 -10.980 61.732 1.00 96.38 176 LEU A CA 1
ATOM 1381 C C . LEU A 1 176 ? -49.097 -10.297 61.934 1.00 96.38 176 LEU A C 1
ATOM 1383 O O . LEU A 1 176 ? -49.683 -10.412 63.009 1.00 96.38 176 LEU A O 1
ATOM 1387 N N . SER A 1 177 ? -49.621 -9.617 60.912 1.00 95.31 177 SER A N 1
ATOM 1388 C CA . SER A 1 177 ? -50.920 -8.933 60.983 1.00 95.31 177 SER A CA 1
ATOM 1389 C C . SER A 1 177 ? -52.074 -9.918 61.240 1.00 95.31 177 SER A C 1
ATOM 1391 O O . SER A 1 177 ? -52.955 -9.674 62.071 1.00 95.31 177 SER A O 1
ATOM 1393 N N . MET A 1 178 ? -52.021 -11.096 60.612 1.00 92.88 178 MET A N 1
ATOM 1394 C CA . MET A 1 178 ? -52.953 -12.198 60.865 1.00 92.88 178 MET A CA 1
ATOM 1395 C C . MET A 1 178 ? -52.860 -12.729 62.305 1.00 92.88 178 MET A C 1
ATOM 1397 O O . MET A 1 178 ? -53.886 -12.920 62.956 1.00 92.88 178 MET A O 1
ATOM 1401 N N . HIS A 1 179 ? -51.656 -12.926 62.849 1.00 94.50 179 HIS A N 1
ATOM 1402 C CA . HIS A 1 179 ? -51.488 -13.354 64.244 1.00 94.50 179 HIS A CA 1
ATOM 1403 C C . HIS A 1 179 ? -51.957 -12.297 65.253 1.00 94.50 179 HIS A C 1
ATOM 1405 O O . HIS A 1 179 ? -52.577 -12.648 66.259 1.00 94.50 179 HIS A O 1
ATOM 1411 N N . LEU A 1 180 ? -51.692 -11.015 64.990 1.00 92.50 180 LEU A N 1
ATOM 1412 C CA . LEU A 1 180 ? -52.124 -9.904 65.841 1.00 92.50 180 LEU A CA 1
ATOM 1413 C C . LEU A 1 180 ? -53.649 -9.759 65.871 1.00 92.50 180 LEU A C 1
ATOM 1415 O O . LEU A 1 180 ? -54.232 -9.587 66.939 1.00 92.50 180 LEU A O 1
ATOM 1419 N N . SER A 1 181 ? -54.317 -9.882 64.726 1.00 89.62 181 SER A N 1
ATOM 1420 C CA . SER A 1 181 ? -55.785 -9.852 64.681 1.00 89.62 181 SER A CA 1
ATOM 1421 C C . SER A 1 181 ? -56.409 -11.057 65.396 1.00 89.62 181 SER A C 1
ATOM 1423 O O . SER A 1 181 ? -57.355 -10.889 66.167 1.00 89.62 181 SER A O 1
ATOM 1425 N N . GLN A 1 182 ? -55.842 -12.259 65.241 1.00 88.38 182 GLN A N 1
ATOM 1426 C CA . GLN A 1 182 ? -56.277 -13.441 65.992 1.00 88.38 182 GLN A CA 1
ATOM 1427 C C . GLN A 1 182 ? -56.062 -13.288 67.503 1.00 88.38 182 GLN A C 1
ATOM 1429 O O . GLN A 1 182 ? -56.921 -13.710 68.276 1.00 88.38 182 GLN A O 1
ATOM 1434 N N . SER A 1 183 ? -54.949 -12.697 67.952 1.00 81.56 183 SER A N 1
ATOM 1435 C CA . SER A 1 183 ? -54.699 -12.473 69.380 1.00 81.56 183 SER A CA 1
ATOM 1436 C C . SER A 1 183 ? -55.605 -11.383 69.958 1.00 81.56 183 SER A C 1
ATOM 1438 O O . SER A 1 183 ? -56.110 -11.567 71.063 1.00 81.56 183 SER A O 1
ATOM 1440 N N . GLN A 1 184 ? -55.914 -10.313 69.216 1.00 75.62 184 GLN A N 1
ATOM 1441 C CA . GLN A 1 184 ? -56.917 -9.305 69.601 1.00 75.62 184 GLN A CA 1
ATOM 1442 C C . GLN A 1 184 ? -58.339 -9.871 69.664 1.00 75.62 184 GLN A C 1
ATOM 1444 O O . GLN A 1 184 ? -59.094 -9.546 70.578 1.00 75.62 184 GLN A O 1
ATOM 1449 N N . GLN A 1 185 ? -58.715 -10.750 68.735 1.00 68.88 185 GLN A N 1
ATOM 1450 C CA . GLN A 1 185 ? -60.010 -11.434 68.782 1.00 68.88 185 GLN A CA 1
ATOM 1451 C C . GLN A 1 185 ? -60.072 -12.451 69.927 1.00 68.88 185 GLN A C 1
ATOM 1453 O O . GLN A 1 185 ? -61.086 -12.534 70.613 1.00 68.88 185 GLN A O 1
ATOM 1458 N N . ARG A 1 186 ? -58.984 -13.188 70.187 1.00 60.88 186 ARG A N 1
ATOM 1459 C CA . ARG A 1 186 ? -58.885 -14.121 71.325 1.00 60.88 186 ARG A CA 1
ATOM 1460 C C . ARG A 1 186 ? -58.757 -13.425 72.684 1.00 60.88 186 ARG A C 1
ATOM 1462 O O . ARG A 1 186 ? -59.079 -14.043 73.691 1.00 60.88 186 ARG A O 1
ATOM 1469 N N . SER A 1 187 ? -58.316 -12.167 72.723 1.00 52.56 187 SER A N 1
ATOM 1470 C CA . SER A 1 187 ? -58.277 -11.321 73.929 1.00 52.56 187 SER A CA 1
ATOM 1471 C C . SER A 1 187 ? -59.469 -10.363 74.051 1.00 52.56 187 SER A C 1
ATOM 1473 O O . SER A 1 187 ? -59.614 -9.712 75.085 1.00 52.56 187 SER A O 1
ATOM 1475 N N . SER A 1 188 ? -60.375 -10.324 73.065 1.00 47.09 188 SER A N 1
ATOM 1476 C CA . SER A 1 188 ? -61.687 -9.682 73.203 1.00 47.09 188 SER A CA 1
ATOM 1477 C C . SER A 1 188 ? -62.597 -10.532 74.086 1.00 47.09 188 SER A C 1
ATOM 1479 O O . SER A 1 188 ? -63.448 -11.286 73.619 1.00 47.09 188 SER A O 1
ATOM 1481 N N . ILE A 1 189 ? -62.421 -10.378 75.397 1.00 53.22 189 ILE A N 1
ATOM 1482 C CA . ILE A 1 189 ? -63.485 -10.624 76.368 1.00 53.22 189 ILE A CA 1
ATOM 1483 C C . ILE A 1 189 ? -64.624 -9.644 76.021 1.00 53.22 189 ILE A C 1
ATOM 1485 O O . ILE A 1 189 ? -64.369 -8.440 75.920 1.00 53.22 189 ILE A O 1
ATOM 1489 N N . PRO A 1 190 ? -65.866 -10.111 75.799 1.00 46.91 190 PRO A N 1
ATOM 1490 C CA . PRO A 1 190 ? -66.964 -9.238 75.408 1.00 46.91 190 PRO A CA 1
ATOM 1491 C C . PRO A 1 190 ? -67.261 -8.207 76.500 1.00 46.91 190 PRO A C 1
ATOM 1493 O O . PRO A 1 190 ? -67.634 -8.568 77.609 1.00 46.91 190 PRO A O 1
ATOM 1496 N N . GLY A 1 191 ? -67.110 -6.928 76.157 1.00 45.69 191 GLY A N 1
ATOM 1497 C CA . GLY A 1 191 ? -67.819 -5.799 76.754 1.00 45.69 191 GLY A CA 1
ATOM 1498 C C . GLY A 1 191 ? -67.866 -5.711 78.282 1.00 45.69 191 GLY A C 1
ATOM 1499 O O . GLY A 1 191 ? -68.814 -6.165 78.913 1.00 45.69 191 GLY A O 1
ATOM 1500 N N . HIS A 1 192 ? -66.988 -4.884 78.844 1.00 43.09 192 HIS A N 1
ATOM 1501 C CA . HIS A 1 192 ? -67.445 -3.950 79.870 1.00 43.09 192 HIS A CA 1
ATOM 1502 C C . HIS A 1 192 ? -67.082 -2.525 79.450 1.00 43.09 192 HIS A C 1
ATOM 1504 O O . HIS A 1 192 ? -66.096 -1.941 79.889 1.00 43.09 192 HIS A O 1
ATOM 1510 N N . PHE A 1 193 ? -67.887 -1.974 78.538 1.00 51.12 193 PHE A N 1
ATOM 1511 C CA . PHE A 1 193 ? -67.937 -0.534 78.326 1.00 51.12 193 PHE A CA 1
ATOM 1512 C C . PHE A 1 193 ? -68.635 0.085 79.537 1.00 51.12 193 PHE A C 1
ATOM 1514 O O . PHE A 1 193 ? -69.865 0.119 79.602 1.00 51.12 193 PHE A O 1
ATOM 1521 N N . ASN A 1 194 ? -67.852 0.588 80.491 1.00 40.97 194 ASN A N 1
ATOM 1522 C CA . ASN A 1 194 ? -68.359 1.553 81.455 1.00 40.97 194 ASN A CA 1
ATOM 1523 C C . ASN A 1 194 ? -68.660 2.861 80.714 1.00 40.97 194 ASN A C 1
ATOM 1525 O O . ASN A 1 194 ? -67.802 3.709 80.489 1.00 40.97 194 ASN A O 1
ATOM 1529 N N . ARG A 1 195 ? -69.922 2.989 80.305 1.00 59.47 195 ARG A N 1
ATOM 1530 C CA . ARG A 1 195 ? -70.614 4.264 80.127 1.00 59.47 195 ARG A CA 1
ATOM 1531 C C . ARG A 1 195 ? -70.652 4.920 81.505 1.00 59.47 195 ARG A C 1
ATOM 1533 O O . ARG A 1 195 ? -71.244 4.306 82.376 1.00 59.47 195 ARG A O 1
ATOM 1540 N N . HIS A 1 196 ? -70.027 6.087 81.690 1.00 48.53 196 HIS A N 1
ATOM 1541 C CA . HIS A 1 196 ? -70.524 7.225 82.485 1.00 48.53 196 HIS A CA 1
ATOM 1542 C C . HIS A 1 196 ? -69.415 8.259 82.801 1.00 48.53 196 HIS A C 1
ATOM 1544 O O . HIS A 1 196 ? -68.445 7.910 83.455 1.00 48.53 196 HIS A O 1
ATOM 1550 N N . ILE A 1 197 ? -69.678 9.517 82.388 1.00 45.47 197 ILE A N 1
ATOM 1551 C CA . ILE A 1 197 ? -69.419 10.808 83.080 1.00 45.47 197 ILE A CA 1
ATOM 1552 C C . ILE A 1 197 ? -67.918 11.137 83.339 1.00 45.47 197 ILE A C 1
ATOM 1554 O O . ILE A 1 197 ? -67.253 10.420 84.071 1.00 45.47 197 ILE A O 1
ATOM 1558 N N . PHE A 1 198 ? -67.284 12.150 82.731 1.00 45.84 198 PHE A N 1
ATOM 1559 C CA . PHE A 1 198 ? -67.478 13.614 82.768 1.00 45.84 198 PHE A CA 1
ATOM 1560 C C . PHE A 1 198 ? -66.678 14.245 81.619 1.00 45.84 198 PHE A C 1
ATOM 1562 O O . PHE A 1 198 ? -65.595 13.697 81.309 1.00 45.84 198 PHE A O 1
#

Secondary structure (DSSP, 8-state):
---------------------------------SHHHHHHHHHHHHHT-SSHHHHHHHHHHHHHHHHHHHHHH--SS-SHHHHHHHHHHHHHHHHHHHHHHHHHHHHHHHHHHHHHHHHHHHHHHHHHHHHHHHHHHHHHHHHHHHHHHHHHHHHHHHHHHHHHHHHHHHHHHHHHHHHHHHHHHHH-----------

Radius of gyration: 54.13 Å; chains: 1; bounding box: 160×37×138 Å

Organism: NCBI:txid191504

pLDDT: mean 75.49, std 21.01, range [31.05, 98.62]

Foldseek 3Di:
DDDDDDDDDDDDDDDDDDDDDDDDDDDDDDQPPDPVVLVVQLVVQLVPQPAQVSNVVSNVVSVVSVVVVVVVPDDDDDDPSVVVVVVVVVVVVVVVVVVSVVSVVVRVVVVVVVVVVVVVVVVVVVVVVVVVVVVVVVVVVVVVVVVVVVVVVVVVVVVVVVVVVVVVVVVVVVVVVVVVVVVVVVPCPDDDPPDDDD

Sequence (198 aa):
MSTGGQVSTEGMLDNDAIAAPIGSVPYAESLPSSSTQWVDILVNEMAAASNTDDAKDRASRVLEVFERSITSCIGAEPLQSFQKAISLLTLEALFLLYILYDLHVIIVAFKQENSVCKEQFEAVIKENTILKKAVAIQHEWQKEHEERSQELQQLKQLVVHYQEQVRSLEVNNYALSMHLSQSQQRSSIPGHFNRHIF